Protein AF-A0A2N6AGY6-F1 (afdb_monomer_lite)

pLDDT: mean 74.32, std 18.76, range [30.61, 95.69]

Secondary structure (DSSP, 8-state):
-----HHHHHHHHHHHTTSHHHHHHHTTS-HHHHHHHHHHHHHHHHHHHHHHH-SSHHHHHHHHHHHHHHH-TTS--TT--HHHHHHHHHHGGGHHHHHHHHHHHHHHHHHHHTT--SS-PPP-HHHHHHHHHHHHHTTSSS---HHHHHHHHHHHHHHHHSPPPSS------PPPSTTSS-TT--HHHHHHHHHHHHHHHHHTTS-TTHHHHHHHHHHHHHHHHHHHHHTT-

Foldseek 3Di:
DPPCPPVNVVVLQVQLVVPVVQLVLLVLADPLSSLLLSLLSSVLSVLQCLQVPAPFQVRSLVVLVVVLLLLPPPRDCVPPDVSSVSNCVSCPVNSNVLSVLSNVLSVVLVVVSVVPHPGRDGRDQLSSQLNSQSSSVSVDPDDDDSVNSSVLSVLVCCLPVPDPDPDDDDPPDDDDPPCPPCNPDDSVNVSVVVSVVSVVVSVVVDDDVPPVVVVVVVVVVVVVVVVVVVVVD

Structure (mmCIF, N/CA/C/O backbone):
data_AF-A0A2N6AGY6-F1
#
_entry.id   AF-A0A2N6AGY6-F1
#
loop_
_atom_site.group_PDB
_atom_site.id
_atom_site.type_symbol
_atom_site.label_atom_id
_atom_site.label_alt_id
_atom_site.label_comp_id
_atom_site.label_asym_id
_atom_site.label_entity_id
_atom_site.label_seq_id
_atom_site.pdbx_PDB_ins_code
_atom_site.Cartn_x
_atom_site.Cartn_y
_atom_site.Cartn_z
_atom_site.occupancy
_atom_site.B_iso_or_equiv
_atom_site.auth_seq_id
_atom_site.auth_comp_id
_atom_site.auth_asym_id
_atom_site.auth_atom_id
_atom_site.pdbx_PDB_model_num
ATOM 1 N N . MET A 1 1 ? 1.636 21.869 17.340 1.00 30.61 1 MET A N 1
ATOM 2 C CA . MET A 1 1 ? 0.718 21.399 16.282 1.00 30.61 1 MET A CA 1
ATOM 3 C C . MET A 1 1 ? 0.906 22.279 15.060 1.00 30.61 1 MET A C 1
ATOM 5 O O . MET A 1 1 ? 0.561 23.451 15.120 1.00 30.61 1 MET A O 1
ATOM 9 N N . ALA A 1 2 ? 1.522 21.764 13.996 1.00 36.12 2 ALA A N 1
ATOM 10 C CA . ALA A 1 2 ? 1.595 22.497 12.737 1.00 36.12 2 ALA A CA 1
ATOM 11 C C . ALA A 1 2 ? 0.204 22.470 12.090 1.00 36.12 2 ALA A C 1
ATOM 13 O O . ALA A 1 2 ? -0.324 21.397 11.806 1.00 36.12 2 ALA A O 1
ATOM 14 N N . ILE A 1 3 ? -0.406 23.641 11.912 1.00 39.19 3 ILE A N 1
ATOM 15 C CA . ILE A 1 3 ? -1.674 23.790 11.196 1.00 39.19 3 ILE A CA 1
ATOM 16 C C . ILE A 1 3 ? -1.367 23.531 9.720 1.00 39.19 3 ILE A C 1
ATOM 18 O O . ILE A 1 3 ? -0.900 24.416 9.004 1.00 39.19 3 ILE A O 1
ATOM 22 N N . ILE A 1 4 ? -1.566 22.293 9.274 1.00 49.34 4 ILE A N 1
ATOM 23 C CA . ILE A 1 4 ? -1.574 21.971 7.850 1.00 49.34 4 ILE A CA 1
ATOM 24 C C . ILE A 1 4 ? -2.815 22.664 7.277 1.00 49.34 4 ILE A C 1
ATOM 26 O O . ILE A 1 4 ? -3.933 22.242 7.555 1.00 49.34 4 ILE A O 1
ATOM 30 N N . ARG A 1 5 ? -2.626 23.774 6.547 1.00 50.72 5 ARG A N 1
ATOM 31 C CA . ARG A 1 5 ? -3.713 24.488 5.851 1.00 50.72 5 ARG A CA 1
ATOM 32 C C . ARG A 1 5 ? -4.500 23.510 4.972 1.00 50.72 5 ARG A C 1
ATOM 34 O O . ARG A 1 5 ? -3.890 22.661 4.322 1.00 50.72 5 ARG A O 1
ATOM 41 N N . ASP A 1 6 ? -5.820 23.668 4.907 1.00 54.84 6 ASP A N 1
ATOM 42 C CA . ASP A 1 6 ? -6.710 22.791 4.131 1.00 54.84 6 ASP A CA 1
ATOM 43 C C . ASP A 1 6 ? -6.300 22.679 2.647 1.00 54.84 6 ASP A C 1
ATOM 45 O O . ASP A 1 6 ? -6.324 21.586 2.081 1.00 54.84 6 ASP A O 1
ATOM 49 N N . ASP A 1 7 ? -5.764 23.753 2.058 1.00 56.50 7 ASP A N 1
ATOM 50 C CA . ASP A 1 7 ? -5.215 23.758 0.690 1.00 56.50 7 ASP A CA 1
ATOM 51 C C . ASP A 1 7 ? -4.032 22.786 0.514 1.00 56.50 7 ASP A C 1
ATOM 53 O O . ASP A 1 7 ? -3.848 22.154 -0.529 1.00 56.50 7 ASP A O 1
ATOM 57 N N . PHE A 1 8 ? -3.210 22.634 1.555 1.00 59.16 8 PHE A N 1
ATOM 58 C CA . PHE A 1 8 ? -2.068 21.724 1.549 1.00 59.16 8 PHE A CA 1
ATOM 59 C C . PHE A 1 8 ? -2.511 20.268 1.701 1.00 59.16 8 PHE A C 1
ATOM 61 O O . PHE A 1 8 ? -1.929 19.364 1.098 1.00 59.16 8 PHE A O 1
ATOM 68 N N . ARG A 1 9 ? -3.583 20.039 2.464 1.00 63.31 9 ARG A N 1
ATOM 69 C CA . ARG A 1 9 ? -4.202 18.722 2.611 1.00 63.31 9 ARG A CA 1
ATOM 70 C C . ARG A 1 9 ? -4.739 18.219 1.273 1.00 63.31 9 ARG A C 1
ATOM 72 O O . ARG A 1 9 ? -4.497 17.068 0.924 1.00 63.31 9 ARG A O 1
ATOM 79 N N . GLU A 1 10 ? -5.402 19.064 0.487 1.00 68.38 10 GLU A N 1
ATOM 80 C CA . GLU A 1 10 ? -5.878 18.665 -0.844 1.00 68.38 10 GLU A CA 1
ATOM 81 C C . GLU A 1 10 ? -4.735 18.275 -1.792 1.00 68.38 10 GLU A C 1
ATOM 83 O O . GLU A 1 10 ? -4.834 17.270 -2.506 1.00 68.38 10 GLU A O 1
ATOM 88 N N . LEU A 1 11 ? -3.622 19.015 -1.755 1.00 65.50 11 LEU A N 1
ATOM 89 C CA . LEU A 1 11 ? -2.420 18.700 -2.533 1.00 65.50 11 LEU A CA 1
ATOM 90 C C . LEU A 1 11 ? -1.806 17.353 -2.128 1.00 65.50 11 LEU A C 1
ATOM 92 O O . LEU A 1 11 ? -1.439 16.564 -3.000 1.00 65.50 11 LEU A O 1
ATOM 96 N N . LEU A 1 12 ? -1.750 17.060 -0.827 1.00 64.75 12 LEU A N 1
ATOM 97 C CA . LEU A 1 12 ? -1.256 15.784 -0.303 1.00 64.75 12 LEU A CA 1
ATOM 98 C C . LEU A 1 12 ? -2.179 14.602 -0.628 1.00 64.75 12 LEU A C 1
ATOM 100 O O . LEU A 1 12 ? -1.700 13.477 -0.747 1.00 64.75 12 LEU A O 1
ATOM 104 N N . LEU A 1 13 ? -3.483 14.838 -0.793 1.00 72.31 13 LEU A N 1
ATOM 105 C CA . LEU A 1 13 ? -4.475 13.801 -1.096 1.00 72.31 13 LEU A CA 1
ATOM 106 C C . LEU A 1 13 ? -4.615 13.493 -2.587 1.00 72.31 13 LEU A C 1
ATOM 108 O O . LEU A 1 13 ? -5.120 12.428 -2.947 1.00 72.31 13 LEU A O 1
ATOM 112 N N . LYS A 1 14 ? -4.179 14.396 -3.470 1.00 77.94 14 LYS A N 1
ATOM 113 C CA . LYS A 1 14 ? -4.245 14.191 -4.923 1.00 77.94 14 LYS A CA 1
ATOM 114 C C . LYS A 1 14 ? -3.537 12.894 -5.370 1.00 77.94 14 LYS A C 1
ATOM 116 O O . LYS A 1 14 ? -4.156 12.152 -6.131 1.00 77.94 14 LYS A O 1
ATOM 121 N N . PRO A 1 15 ? -2.330 12.560 -4.872 1.00 75.75 15 PRO A N 1
ATOM 122 C CA . PRO A 1 15 ? -1.708 11.245 -5.053 1.00 75.75 15 PRO A CA 1
ATOM 123 C C . PRO A 1 15 ? -2.571 10.062 -4.593 1.00 75.75 15 PRO A C 1
ATOM 125 O O . PRO A 1 15 ? -2.746 9.105 -5.342 1.00 75.75 15 PRO A O 1
ATOM 128 N N . ALA A 1 16 ? -3.155 10.138 -3.391 1.00 73.94 16 ALA A N 1
ATOM 129 C CA . ALA A 1 16 ? -3.953 9.053 -2.818 1.00 73.94 16 ALA A CA 1
ATOM 130 C C . ALA A 1 16 ? -5.197 8.714 -3.659 1.00 73.94 16 ALA A C 1
ATOM 132 O O . ALA A 1 16 ? -5.619 7.561 -3.702 1.00 73.94 16 ALA A O 1
ATOM 133 N N . ARG A 1 17 ? -5.760 9.694 -4.381 1.00 76.88 17 ARG A N 1
ATOM 134 C CA . ARG A 1 17 ? -6.902 9.490 -5.294 1.00 76.88 17 ARG A CA 1
ATOM 135 C C . ARG A 1 17 ? -6.576 8.608 -6.507 1.00 76.88 17 ARG A C 1
ATOM 137 O O . ARG A 1 17 ? -7.507 8.187 -7.196 1.00 76.88 17 ARG A O 1
ATOM 144 N N . GLY A 1 18 ? -5.296 8.333 -6.778 1.00 75.31 18 GLY A N 1
ATOM 145 C CA . GLY A 1 18 ? -4.875 7.399 -7.826 1.00 75.31 18 GLY A CA 1
ATOM 146 C C . GLY A 1 18 ? -5.423 5.983 -7.608 1.00 75.31 18 GLY A C 1
ATOM 147 O O . GLY A 1 18 ? -5.866 5.347 -8.561 1.00 75.31 18 GLY A O 1
ATOM 148 N N . GLU A 1 19 ? -5.504 5.539 -6.351 1.00 80.88 19 GLU A N 1
ATOM 149 C CA . GLU A 1 19 ? -6.036 4.228 -5.956 1.00 80.88 19 GLU A CA 1
ATOM 150 C C . GLU A 1 19 ? -7.497 4.348 -5.495 1.00 80.88 19 GLU A C 1
ATOM 152 O O . GLU A 1 19 ? -7.810 4.318 -4.305 1.00 80.88 19 GLU A O 1
ATOM 157 N N . LYS A 1 20 ? -8.422 4.510 -6.451 1.00 78.88 20 LYS A N 1
ATOM 158 C CA . LYS A 1 20 ? -9.841 4.842 -6.187 1.00 78.88 20 LYS A CA 1
ATOM 159 C C . LYS A 1 20 ? -10.529 3.917 -5.176 1.00 78.88 20 LYS A C 1
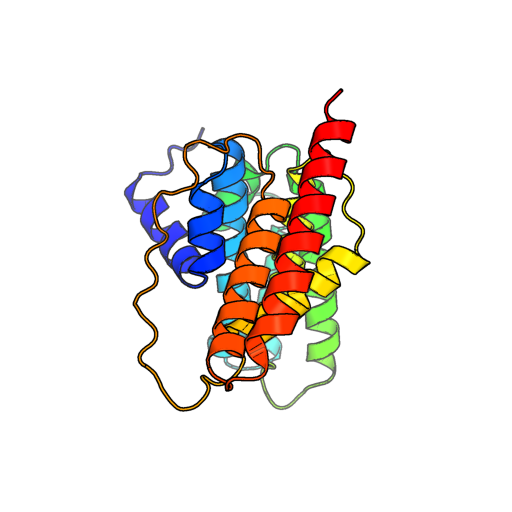ATOM 161 O O . LYS A 1 20 ? -11.304 4.402 -4.346 1.00 78.88 20 LYS A O 1
ATOM 166 N N . THR A 1 21 ? -10.270 2.609 -5.251 1.00 79.31 21 THR A N 1
ATOM 167 C CA . THR A 1 21 ? -10.883 1.608 -4.363 1.00 79.31 21 THR A CA 1
ATOM 168 C C . THR A 1 21 ? -10.438 1.819 -2.920 1.00 79.31 21 THR A C 1
ATOM 170 O O . THR A 1 21 ? -11.274 2.019 -2.038 1.00 79.31 21 THR A O 1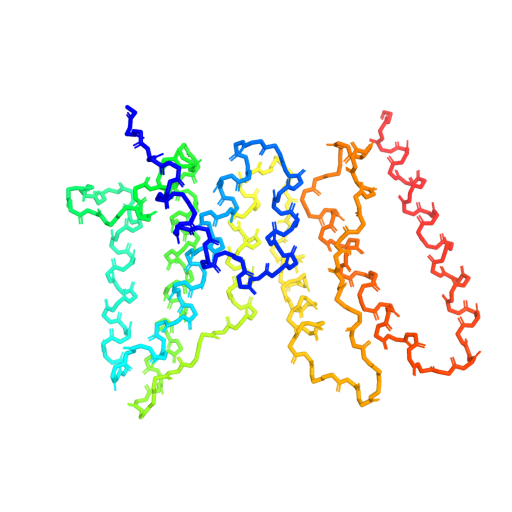
ATOM 173 N N . LEU A 1 22 ? -9.123 1.831 -2.687 1.00 83.19 22 LEU A N 1
ATOM 174 C CA . LEU A 1 22 ? -8.544 1.985 -1.354 1.00 83.19 22 LEU A CA 1
ATOM 175 C C . LEU A 1 22 ? -8.787 3.381 -0.784 1.00 83.19 22 LEU A C 1
ATOM 177 O O . LEU A 1 22 ? -9.062 3.506 0.405 1.00 83.19 22 LEU A O 1
ATOM 181 N N . PHE A 1 23 ? -8.765 4.418 -1.624 1.00 82.75 23 PHE A N 1
ATOM 182 C CA . PHE A 1 23 ? -9.108 5.780 -1.223 1.00 82.75 23 PHE A CA 1
ATOM 183 C C . PHE A 1 23 ? -10.539 5.856 -0.688 1.00 82.75 23 PHE A C 1
ATOM 185 O O . PHE A 1 23 ? -10.772 6.357 0.408 1.00 82.75 23 PHE A O 1
ATOM 192 N N . SER A 1 24 ? -11.503 5.306 -1.428 1.00 80.12 24 SER A N 1
ATOM 193 C CA . SER A 1 24 ? -12.905 5.323 -1.005 1.00 80.12 24 SER A CA 1
ATOM 194 C C . SER A 1 24 ? -13.127 4.487 0.253 1.00 80.12 24 SER A C 1
ATOM 196 O O . SER A 1 24 ? -13.868 4.907 1.136 1.00 80.12 24 SER A O 1
ATOM 198 N N . LEU A 1 25 ? -12.445 3.342 0.368 1.00 80.50 25 LEU A N 1
ATOM 199 C CA . LEU A 1 25 ? -12.467 2.520 1.574 1.00 80.50 25 LEU A CA 1
ATOM 200 C C . LEU A 1 25 ? -11.901 3.278 2.785 1.00 80.50 25 LEU A C 1
ATOM 202 O O . LEU A 1 25 ? -12.520 3.264 3.852 1.00 80.50 25 LEU A O 1
ATOM 206 N N . ALA A 1 26 ? -10.775 3.975 2.610 1.00 83.38 26 ALA A N 1
ATOM 207 C CA . ALA A 1 26 ? -10.133 4.775 3.648 1.00 83.38 26 ALA A CA 1
ATOM 208 C C . ALA A 1 26 ? -11.078 5.843 4.204 1.00 83.38 26 ALA A C 1
ATOM 210 O O . ALA A 1 26 ? -11.155 6.002 5.415 1.00 83.38 26 ALA A O 1
ATOM 211 N N . LEU A 1 27 ? -11.863 6.508 3.348 1.00 82.62 27 LEU A N 1
ATOM 212 C CA . LEU A 1 27 ? -12.845 7.516 3.769 1.00 82.62 27 LEU A CA 1
ATOM 213 C C . LEU A 1 27 ? -13.988 6.960 4.637 1.00 82.62 27 LEU A C 1
ATOM 215 O O . LEU A 1 27 ? -14.717 7.739 5.245 1.00 82.62 27 LEU A O 1
ATOM 219 N N . THR A 1 28 ? -14.156 5.637 4.712 1.00 77.56 28 THR A N 1
ATOM 220 C CA . THR A 1 28 ? -15.154 5.001 5.591 1.00 77.56 28 THR A CA 1
ATOM 221 C C . THR A 1 28 ? -14.633 4.698 6.998 1.00 77.56 28 THR A C 1
ATOM 223 O O . THR A 1 28 ? -15.373 4.134 7.807 1.00 77.56 28 THR A O 1
ATOM 226 N N . LEU A 1 29 ? -13.362 5.000 7.279 1.00 77.75 29 LEU A N 1
ATOM 227 C CA . LEU A 1 29 ? -12.725 4.728 8.564 1.00 77.75 29 LEU A CA 1
ATOM 228 C C . LEU A 1 29 ? -12.980 5.843 9.587 1.00 77.75 29 LEU A C 1
ATOM 230 O O . LEU A 1 29 ? -13.459 6.929 9.266 1.00 77.75 29 LEU A O 1
ATOM 234 N N . GLN A 1 30 ? -12.629 5.566 10.844 1.00 78.94 30 GLN A N 1
ATOM 235 C CA . GLN A 1 30 ? -12.566 6.586 11.890 1.00 78.94 30 GLN A CA 1
ATOM 236 C C . GLN A 1 30 ? -11.486 7.620 11.564 1.00 78.94 30 GLN A C 1
ATOM 238 O O . GLN A 1 30 ? -10.463 7.273 10.977 1.00 78.94 30 GLN A O 1
ATOM 243 N N . LYS A 1 31 ? -11.701 8.873 11.980 1.00 76.81 31 LYS A N 1
ATOM 244 C CA . LYS A 1 31 ? -10.874 10.036 11.614 1.00 76.81 31 LYS A CA 1
ATOM 245 C C . LYS A 1 31 ? -9.365 9.777 11.732 1.00 76.81 31 LYS A C 1
ATOM 247 O O . LYS A 1 31 ? -8.639 10.056 10.784 1.00 76.81 31 LYS A O 1
ATOM 252 N N . ASP A 1 32 ? -8.926 9.175 12.832 1.00 78.31 32 ASP A N 1
ATOM 253 C CA . ASP A 1 32 ? -7.502 8.931 13.092 1.00 78.31 32 ASP A CA 1
ATOM 254 C C . ASP A 1 32 ? -6.920 7.868 12.143 1.00 78.31 32 ASP A C 1
ATOM 256 O O . ASP A 1 32 ? -5.812 8.005 11.635 1.00 78.31 32 ASP A O 1
ATOM 260 N N . HIS A 1 33 ? -7.698 6.837 11.804 1.00 87.12 33 HIS A N 1
ATOM 261 C CA . HIS A 1 33 ? -7.281 5.806 10.849 1.00 87.12 33 HIS A CA 1
ATOM 262 C C . HIS A 1 33 ? -7.350 6.292 9.398 1.00 87.12 33 HIS A C 1
ATOM 264 O O . HIS A 1 33 ? -6.534 5.873 8.580 1.00 87.12 33 HIS A O 1
ATOM 270 N N . VAL A 1 34 ? -8.292 7.184 9.069 1.00 86.44 34 VAL A N 1
ATOM 271 C CA . VAL A 1 34 ? -8.395 7.793 7.733 1.00 86.44 34 VAL A CA 1
ATOM 272 C C . VAL A 1 34 ? -7.075 8.472 7.374 1.00 86.44 34 VAL A C 1
ATOM 274 O O . VAL A 1 34 ? -6.544 8.232 6.293 1.00 86.44 34 VAL A O 1
ATOM 277 N N . GLU A 1 35 ? -6.512 9.290 8.267 1.00 88.44 35 GLU A N 1
ATOM 278 C CA . GLU A 1 35 ? -5.269 10.017 7.975 1.00 88.44 35 GLU A CA 1
ATOM 279 C C . GLU A 1 35 ? -4.059 9.086 7.830 1.00 88.44 35 GLU A C 1
ATOM 281 O O . GLU A 1 35 ? -3.253 9.267 6.910 1.00 88.44 35 GLU A O 1
ATOM 286 N N . CYS A 1 36 ? -3.972 8.031 8.646 1.00 91.62 36 CYS A N 1
ATOM 287 C CA . CYS A 1 36 ? -2.948 6.997 8.492 1.00 91.62 36 CYS A CA 1
ATOM 288 C C . CYS A 1 36 ? -3.013 6.327 7.115 1.00 91.62 36 CYS A C 1
ATOM 290 O O . CYS A 1 36 ? -2.000 6.225 6.422 1.00 91.62 36 CYS A O 1
ATOM 292 N N . VAL A 1 37 ? -4.205 5.903 6.682 1.00 91.00 37 VAL A N 1
ATOM 293 C CA . VAL A 1 37 ? -4.364 5.213 5.395 1.00 91.00 37 VAL A CA 1
ATOM 294 C C . VAL A 1 37 ? -4.144 6.168 4.222 1.00 91.00 37 VAL A C 1
ATOM 296 O O . VAL A 1 37 ? -3.471 5.809 3.260 1.00 91.00 37 VAL A O 1
ATOM 299 N N . LEU A 1 38 ? -4.652 7.400 4.285 1.00 90.69 38 LEU A N 1
ATOM 300 C CA . LEU A 1 38 ? -4.474 8.372 3.202 1.00 90.69 38 LEU A CA 1
ATOM 301 C C . LEU A 1 38 ? -3.007 8.788 3.028 1.00 90.69 38 LEU A C 1
ATOM 303 O O . LEU A 1 38 ? -2.534 8.867 1.896 1.00 90.69 38 LEU A O 1
ATOM 307 N N . SER A 1 39 ? -2.273 8.999 4.124 1.00 91.94 39 SER A N 1
ATOM 308 C CA . SER A 1 39 ? -0.839 9.315 4.061 1.00 91.94 39 SER A CA 1
ATOM 309 C C . SER A 1 39 ? -0.019 8.169 3.452 1.00 91.94 39 SER A C 1
ATOM 311 O O . SER A 1 39 ? 0.881 8.404 2.642 1.00 91.94 39 SER A O 1
ATOM 313 N N . LEU A 1 40 ? -0.395 6.924 3.752 1.00 92.94 40 LEU A N 1
ATOM 314 C CA . LEU A 1 40 ? 0.189 5.713 3.180 1.00 92.94 40 LEU A CA 1
ATOM 315 C C . LEU A 1 40 ? -0.114 5.552 1.682 1.00 92.94 40 LEU A C 1
ATOM 317 O O . LEU A 1 40 ? 0.787 5.219 0.915 1.00 92.94 40 LEU A O 1
ATOM 321 N N . LEU A 1 41 ? -1.345 5.830 1.240 1.00 91.62 41 LEU A N 1
ATOM 322 C CA . LEU A 1 41 ? -1.692 5.819 -0.188 1.00 91.62 41 LEU A CA 1
ATOM 323 C C . LEU A 1 41 ? -0.896 6.873 -0.969 1.00 91.62 41 LEU A C 1
ATOM 325 O O . LEU A 1 41 ? -0.418 6.603 -2.072 1.00 91.62 41 LEU A O 1
ATOM 329 N N . THR A 1 42 ? -0.696 8.055 -0.385 1.00 91.25 42 THR A N 1
ATOM 330 C CA . THR A 1 42 ? 0.157 9.093 -0.973 1.00 91.25 42 THR A CA 1
ATOM 331 C C . THR A 1 42 ? 1.612 8.638 -1.078 1.00 91.25 42 THR A C 1
ATOM 333 O O . THR A 1 42 ? 2.221 8.806 -2.136 1.00 91.25 42 THR A O 1
ATOM 336 N N . LEU A 1 43 ? 2.158 8.007 -0.032 1.00 92.50 43 LEU A N 1
ATOM 337 C CA . LEU A 1 43 ? 3.508 7.437 -0.053 1.00 92.50 43 LEU A CA 1
ATOM 338 C C . LEU A 1 43 ? 3.662 6.351 -1.128 1.00 92.50 43 LEU A C 1
ATOM 340 O O . LEU A 1 43 ? 4.624 6.371 -1.893 1.00 92.50 43 LEU A O 1
ATOM 344 N N . ALA A 1 44 ? 2.712 5.418 -1.209 1.00 91.94 44 ALA A N 1
ATOM 345 C CA . ALA A 1 44 ? 2.742 4.341 -2.194 1.00 91.94 44 ALA A CA 1
ATOM 346 C C . ALA A 1 44 ? 2.710 4.889 -3.629 1.00 91.94 44 ALA A C 1
ATOM 348 O O . ALA A 1 44 ? 3.445 4.409 -4.494 1.00 91.94 44 ALA A O 1
ATOM 349 N N . ASN A 1 45 ? 1.928 5.945 -3.879 1.00 90.38 45 ASN A N 1
ATOM 350 C CA . ASN A 1 45 ? 1.945 6.633 -5.165 1.00 90.38 45 ASN A CA 1
ATOM 351 C C . ASN A 1 45 ? 3.298 7.317 -5.444 1.00 90.38 45 ASN A C 1
ATOM 353 O O . ASN A 1 45 ? 3.789 7.245 -6.569 1.00 90.38 45 ASN A O 1
ATOM 357 N N . GLU A 1 46 ? 3.927 7.953 -4.451 1.00 90.38 46 GLU A N 1
ATOM 358 C CA . GLU A 1 46 ? 5.280 8.504 -4.618 1.00 90.38 46 GLU A CA 1
ATOM 359 C C . GLU A 1 46 ? 6.284 7.412 -5.007 1.00 90.38 46 GLU A C 1
ATOM 361 O O . GLU A 1 46 ? 7.043 7.599 -5.957 1.00 90.38 46 GLU A O 1
ATOM 366 N N . PHE A 1 47 ? 6.246 6.247 -4.349 1.00 92.00 47 PHE A N 1
ATOM 367 C CA . PHE A 1 47 ? 7.084 5.099 -4.707 1.00 92.00 47 PHE A CA 1
ATOM 368 C C . PHE A 1 47 ? 6.819 4.599 -6.125 1.00 92.00 47 PHE A C 1
ATOM 370 O O . PHE A 1 47 ? 7.770 4.423 -6.888 1.00 92.00 47 PHE A O 1
ATOM 377 N N . LYS A 1 48 ? 5.547 4.449 -6.511 1.00 90.88 48 LYS A N 1
ATOM 378 C CA . LYS A 1 48 ? 5.136 4.048 -7.867 1.00 90.88 48 LYS A CA 1
ATOM 379 C C . LYS A 1 48 ? 5.701 4.970 -8.950 1.00 90.88 48 LYS A C 1
ATOM 381 O O . LYS A 1 48 ? 6.003 4.512 -10.046 1.00 90.88 48 LYS A O 1
ATOM 386 N N . GLN A 1 49 ? 5.870 6.258 -8.653 1.00 90.12 49 GLN A N 1
ATOM 387 C CA . GLN A 1 49 ? 6.364 7.246 -9.614 1.00 90.12 49 GLN A CA 1
ATOM 388 C C . GLN A 1 49 ? 7.894 7.328 -9.699 1.00 90.12 49 GLN A C 1
ATOM 390 O O . GLN A 1 49 ? 8.397 7.903 -10.668 1.00 90.12 49 GLN A O 1
ATOM 395 N N . ILE A 1 50 ? 8.643 6.756 -8.743 1.00 90.88 50 ILE A N 1
ATOM 396 C CA . ILE A 1 50 ? 10.118 6.802 -8.744 1.00 90.88 50 ILE A CA 1
ATOM 397 C C . ILE A 1 50 ? 10.699 6.311 -10.078 1.00 90.88 50 ILE A C 1
ATOM 399 O O . ILE A 1 50 ? 11.502 7.054 -10.645 1.00 90.88 50 ILE A O 1
ATOM 403 N N . PRO A 1 51 ? 10.288 5.149 -10.630 1.00 87.06 51 PRO A N 1
ATOM 404 C CA . PRO A 1 51 ? 10.850 4.661 -11.883 1.00 87.06 51 PRO A CA 1
ATOM 405 C C . PRO A 1 51 ? 10.659 5.630 -13.051 1.00 87.06 51 PRO A C 1
ATOM 407 O O . PRO A 1 51 ? 11.603 5.921 -13.776 1.00 87.06 51 PRO A O 1
ATOM 410 N N . SER A 1 52 ? 9.452 6.191 -13.175 1.00 85.50 52 SER A N 1
ATOM 411 C CA . SER A 1 52 ? 9.082 7.106 -14.264 1.00 85.50 52 SER A CA 1
ATOM 412 C C . SER A 1 52 ? 9.735 8.489 -14.179 1.00 85.50 52 SER A C 1
ATOM 414 O O . SER A 1 52 ? 9.845 9.181 -15.186 1.00 85.50 52 SER A O 1
ATOM 416 N N . LYS A 1 53 ? 10.150 8.914 -12.978 1.00 87.56 53 LYS A N 1
ATOM 417 C CA . LYS A 1 53 ? 10.754 10.234 -12.737 1.00 87.56 53 LYS A CA 1
ATOM 418 C C . LYS A 1 53 ? 12.280 10.193 -12.670 1.00 87.56 53 LYS A C 1
ATOM 420 O O . LYS A 1 53 ? 12.910 11.249 -12.657 1.00 87.56 53 LYS A O 1
ATOM 425 N N . ALA A 1 54 ? 12.877 9.007 -12.571 1.00 86.56 54 ALA A N 1
ATOM 426 C CA . ALA A 1 54 ? 14.316 8.846 -12.455 1.00 86.56 54 ALA A CA 1
ATOM 427 C C . ALA A 1 54 ? 14.965 8.688 -13.843 1.00 86.56 54 ALA A C 1
ATOM 429 O O . ALA A 1 54 ? 14.597 7.772 -14.577 1.00 86.56 54 ALA A O 1
ATOM 430 N N . PRO A 1 55 ? 15.978 9.506 -14.187 1.00 84.50 55 PRO A N 1
ATOM 431 C CA . PRO A 1 55 ? 16.696 9.386 -15.459 1.00 84.50 55 PRO A CA 1
ATOM 432 C C . PRO A 1 55 ? 17.418 8.047 -15.653 1.00 84.50 55 PRO A C 1
ATOM 434 O O . PRO A 1 55 ? 17.659 7.634 -16.782 1.00 84.50 55 PRO A O 1
ATOM 437 N N . ASN A 1 56 ? 17.815 7.392 -14.560 1.00 86.75 56 ASN A N 1
ATOM 438 C CA . ASN A 1 56 ? 18.530 6.120 -14.578 1.00 86.75 56 ASN A CA 1
ATOM 439 C C . ASN A 1 56 ? 18.319 5.333 -13.261 1.00 86.75 56 ASN A C 1
ATOM 441 O O . ASN A 1 56 ? 17.863 5.911 -12.261 1.00 86.75 56 ASN A O 1
ATOM 445 N N . PRO A 1 57 ? 18.697 4.038 -13.217 1.00 84.81 57 PRO A N 1
ATOM 446 C CA . PRO A 1 57 ? 18.529 3.189 -12.032 1.00 84.81 57 PRO A CA 1
ATOM 447 C C . PRO A 1 57 ? 19.270 3.681 -10.781 1.00 84.81 57 PRO A C 1
ATOM 449 O O . PRO A 1 57 ? 18.786 3.505 -9.658 1.00 84.81 57 PRO A O 1
ATOM 452 N N . LEU A 1 58 ? 20.426 4.335 -10.948 1.00 86.50 58 LEU A N 1
ATOM 453 C CA . LEU A 1 58 ? 21.211 4.871 -9.832 1.00 86.50 58 LEU A CA 1
ATOM 454 C C . LEU A 1 58 ? 20.462 6.007 -9.122 1.00 86.50 58 LEU A C 1
ATOM 456 O O . LEU A 1 58 ? 20.403 6.038 -7.891 1.00 86.50 58 LEU A O 1
ATOM 460 N N . MET A 1 59 ? 19.843 6.916 -9.879 1.00 89.56 59 MET A N 1
ATOM 461 C CA . MET A 1 59 ? 19.036 8.006 -9.325 1.00 89.56 59 MET A CA 1
ATOM 462 C C . MET A 1 59 ? 17.768 7.482 -8.647 1.00 89.56 59 MET A C 1
ATOM 464 O O . MET A 1 59 ? 17.422 7.949 -7.560 1.00 89.56 59 MET A O 1
ATOM 468 N N . ALA A 1 60 ? 17.119 6.468 -9.227 1.00 88.50 60 ALA A N 1
ATOM 469 C CA . ALA A 1 60 ? 15.969 5.798 -8.620 1.00 88.50 60 ALA A CA 1
ATOM 470 C C . ALA A 1 60 ? 16.343 5.160 -7.267 1.00 88.50 60 ALA A C 1
ATOM 472 O O . ALA A 1 60 ? 15.682 5.384 -6.250 1.00 88.50 60 ALA A O 1
ATOM 473 N N . SER A 1 61 ? 17.467 4.441 -7.231 1.00 89.25 61 SER A N 1
ATOM 474 C CA . SER A 1 61 ? 18.002 3.812 -6.017 1.00 89.25 61 SER A CA 1
ATOM 475 C C . SER A 1 61 ? 18.409 4.842 -4.962 1.00 89.25 61 SER A C 1
ATOM 477 O O . SER A 1 61 ? 18.134 4.668 -3.776 1.00 89.25 61 SER A O 1
ATOM 479 N N . THR A 1 62 ? 19.015 5.955 -5.384 1.00 90.75 62 THR A N 1
ATOM 480 C CA . THR A 1 62 ? 19.363 7.077 -4.498 1.00 90.75 62 THR A CA 1
ATOM 481 C C . THR A 1 62 ? 18.111 7.685 -3.870 1.00 90.75 62 THR A C 1
ATOM 483 O O . THR A 1 62 ? 18.089 7.944 -2.667 1.00 90.75 62 THR A O 1
ATOM 486 N N . ARG A 1 63 ? 17.032 7.847 -4.647 1.00 91.44 63 ARG A N 1
ATOM 487 C CA . ARG A 1 63 ? 15.748 8.346 -4.140 1.00 91.44 63 ARG A CA 1
ATOM 488 C C . ARG A 1 63 ? 15.126 7.398 -3.112 1.00 91.44 63 ARG A C 1
ATOM 490 O O . ARG A 1 63 ? 14.611 7.872 -2.103 1.00 91.44 63 ARG A O 1
ATOM 497 N N . LEU A 1 64 ? 15.204 6.084 -3.328 1.00 91.56 64 LEU A N 1
ATOM 498 C CA . LEU A 1 64 ? 14.741 5.084 -2.360 1.00 91.56 64 LEU A CA 1
ATOM 499 C C . LEU A 1 64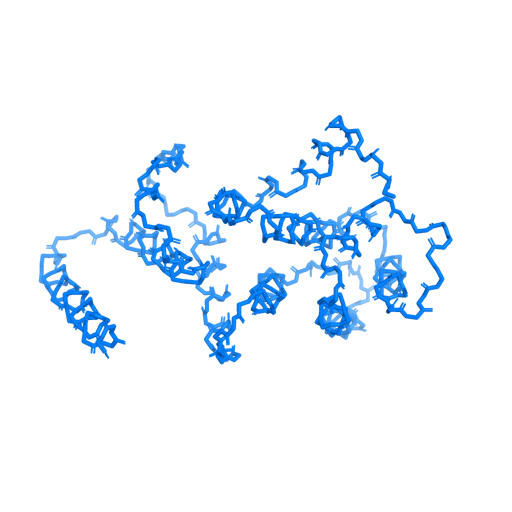 ? 15.565 5.086 -1.068 1.00 91.56 64 LEU A C 1
ATOM 501 O O . LEU A 1 64 ? 14.994 5.073 0.020 1.00 91.56 64 LEU A O 1
ATOM 505 N N . ARG A 1 65 ? 16.896 5.171 -1.164 1.00 91.62 65 ARG A N 1
ATOM 506 C CA . ARG A 1 65 ? 17.771 5.287 0.016 1.00 91.62 65 ARG A CA 1
ATOM 507 C C . ARG A 1 65 ? 17.516 6.577 0.792 1.00 91.62 65 ARG A C 1
ATOM 509 O O . ARG A 1 65 ? 17.519 6.560 2.018 1.00 91.62 65 ARG A O 1
ATOM 516 N N . TRP A 1 66 ? 17.238 7.681 0.095 1.00 91.94 66 TRP A N 1
ATOM 517 C CA . TRP A 1 66 ? 16.803 8.915 0.744 1.00 91.94 66 TRP A CA 1
ATOM 518 C C . TRP A 1 66 ? 15.517 8.690 1.547 1.00 91.94 66 TRP A C 1
ATOM 520 O O . TRP A 1 66 ? 15.483 9.029 2.725 1.00 91.94 66 TRP A O 1
ATOM 530 N N . TRP A 1 67 ? 14.497 8.053 0.962 1.00 91.94 67 TRP A N 1
ATOM 531 C CA . TRP A 1 67 ? 13.260 7.715 1.678 1.00 91.94 67 TRP A CA 1
ATOM 532 C C . TRP A 1 67 ? 13.500 6.815 2.889 1.00 91.94 67 TRP A C 1
ATOM 534 O O . TRP A 1 67 ? 12.941 7.072 3.949 1.00 91.94 67 TRP A O 1
ATOM 544 N N . MET A 1 68 ? 14.361 5.807 2.757 1.00 92.56 68 MET A N 1
ATOM 545 C CA . MET A 1 68 ? 14.743 4.920 3.856 1.00 92.56 68 MET A CA 1
ATOM 546 C C . MET A 1 68 ? 15.313 5.706 5.044 1.00 92.56 68 MET A C 1
ATOM 548 O O . MET A 1 68 ? 14.880 5.514 6.176 1.00 92.56 68 MET A O 1
ATOM 552 N N . ASN A 1 69 ? 16.210 6.660 4.777 1.00 91.69 69 ASN A N 1
ATOM 553 C CA . ASN A 1 69 ? 16.766 7.528 5.814 1.00 91.69 69 ASN A CA 1
ATOM 554 C C . ASN A 1 69 ? 15.697 8.423 6.450 1.00 91.69 69 ASN A C 1
ATOM 556 O O . ASN A 1 69 ? 15.710 8.611 7.658 1.00 91.69 69 ASN A O 1
ATOM 560 N N . GLN A 1 70 ? 14.766 8.961 5.659 1.00 90.69 70 GLN A N 1
ATOM 561 C CA . GLN A 1 70 ? 13.690 9.820 6.167 1.00 90.69 70 GLN A CA 1
ATOM 562 C C . GLN A 1 70 ? 12.652 9.065 7.010 1.00 90.69 70 GLN A C 1
ATOM 564 O O . GLN A 1 70 ? 12.013 9.656 7.885 1.00 90.69 70 GLN A O 1
ATOM 569 N N . MET A 1 71 ? 12.466 7.775 6.727 1.00 91.06 71 MET A N 1
ATOM 570 C CA . MET A 1 71 ? 11.549 6.907 7.461 1.00 91.06 71 MET A CA 1
ATOM 571 C C . MET A 1 71 ? 12.155 6.369 8.749 1.00 91.06 71 MET A C 1
ATOM 573 O O . MET A 1 71 ? 11.400 5.953 9.619 1.00 91.06 71 MET A O 1
ATOM 577 N N . ASN A 1 72 ? 13.478 6.404 8.910 1.00 88.81 72 ASN A N 1
ATOM 578 C CA . ASN A 1 72 ? 14.120 5.990 10.151 1.00 88.81 72 ASN A CA 1
ATOM 579 C C . ASN A 1 72 ? 13.584 6.835 11.336 1.00 88.81 72 ASN A C 1
ATOM 581 O O . ASN A 1 72 ? 13.621 8.071 11.237 1.00 88.81 72 ASN A O 1
ATOM 585 N N . PRO A 1 73 ? 13.084 6.219 12.428 1.00 85.12 73 PRO A N 1
ATOM 586 C CA . PRO A 1 73 ? 12.597 6.942 13.605 1.00 85.12 73 PRO A CA 1
ATOM 587 C C . PRO A 1 73 ? 13.643 7.881 14.208 1.00 85.12 73 PRO A C 1
ATOM 589 O O . PRO A 1 73 ? 13.313 9.007 14.574 1.00 85.12 73 PRO A O 1
ATOM 592 N N . ASP A 1 74 ? 14.913 7.471 14.173 1.00 82.62 74 ASP A N 1
ATOM 593 C CA . ASP A 1 74 ? 16.045 8.212 14.739 1.00 82.62 74 ASP A CA 1
ATOM 594 C C . ASP A 1 74 ? 16.541 9.349 13.828 1.00 82.62 74 ASP A C 1
ATOM 596 O O . ASP A 1 74 ? 17.457 10.098 14.175 1.00 82.62 74 ASP A O 1
ATOM 600 N N . SER A 1 75 ? 15.972 9.490 12.625 1.00 77.75 75 SER A N 1
ATOM 601 C CA . SER A 1 75 ? 16.377 10.549 11.703 1.00 77.75 75 SER A CA 1
ATOM 602 C C . SER A 1 75 ? 15.940 11.925 12.204 1.00 77.75 75 SER A C 1
ATOM 604 O O . SER A 1 75 ? 14.755 12.178 12.453 1.00 77.75 75 SER A O 1
ATOM 606 N N . ASN A 1 76 ? 16.902 12.850 12.281 1.00 65.50 76 ASN A N 1
ATOM 607 C CA . ASN A 1 76 ? 16.623 14.249 12.583 1.00 65.50 76 ASN A CA 1
ATOM 608 C C . ASN A 1 76 ? 15.607 14.800 11.571 1.00 65.50 76 ASN A C 1
ATOM 610 O O . ASN A 1 76 ? 15.821 14.778 10.360 1.00 65.50 76 ASN A O 1
ATOM 614 N N . SER A 1 77 ? 14.480 15.291 12.082 1.00 58.84 77 SER A N 1
ATOM 615 C CA . SER A 1 77 ? 13.343 15.770 11.290 1.00 58.84 77 SER A CA 1
ATOM 616 C C . SER A 1 77 ? 13.578 17.140 10.641 1.00 58.84 77 SER A C 1
ATOM 618 O O . SER A 1 77 ? 12.735 17.593 9.855 1.00 58.84 77 SER A O 1
ATOM 620 N N . SER A 1 78 ? 14.712 17.793 10.926 1.00 57.78 78 SER A N 1
ATOM 621 C CA . SER A 1 78 ? 15.079 19.084 10.349 1.00 57.78 78 SER A CA 1
ATOM 622 C C . SER A 1 78 ? 15.282 18.958 8.833 1.00 57.78 78 SER A C 1
ATOM 624 O O . SER A 1 78 ? 16.136 18.227 8.344 1.00 57.78 78 SER A O 1
ATOM 626 N N . GLY A 1 79 ? 14.438 19.653 8.065 1.00 66.50 79 GLY A N 1
ATOM 627 C CA . GLY A 1 79 ? 14.467 19.617 6.597 1.00 66.50 79 GLY A CA 1
ATOM 628 C C . GLY A 1 79 ? 13.715 18.446 5.950 1.00 66.50 79 GLY A C 1
ATOM 629 O O . GLY A 1 79 ? 13.802 18.268 4.735 1.00 66.50 79 GLY A O 1
ATOM 630 N N . SER A 1 80 ? 12.954 17.661 6.722 1.00 77.19 80 SER A N 1
ATOM 631 C CA . SER A 1 80 ? 12.067 16.632 6.163 1.00 77.19 80 SER A CA 1
ATOM 632 C C . SER A 1 80 ? 10.947 17.253 5.320 1.00 77.19 80 SER A C 1
ATOM 634 O O . SER A 1 80 ? 10.425 18.326 5.633 1.00 77.19 80 SER A O 1
ATOM 636 N N . SER A 1 81 ? 10.563 16.578 4.231 1.00 82.25 81 SER A N 1
ATOM 637 C CA . SER A 1 81 ? 9.462 17.060 3.389 1.00 82.25 81 SER A CA 1
ATOM 638 C C . SER A 1 81 ? 8.139 17.090 4.173 1.00 82.25 81 SER A C 1
ATOM 640 O O . SER A 1 81 ? 7.938 16.243 5.050 1.00 82.25 81 SER A O 1
ATOM 642 N N . PRO A 1 82 ? 7.189 17.977 3.829 1.00 83.94 82 PRO A N 1
ATOM 643 C CA . PRO A 1 82 ? 5.896 18.035 4.511 1.00 83.94 82 PRO A CA 1
ATOM 644 C C . PRO A 1 82 ? 5.116 16.711 4.509 1.00 83.94 82 PRO A C 1
ATOM 646 O O . PRO A 1 82 ? 4.398 16.421 5.460 1.00 83.94 82 PRO A O 1
ATOM 649 N N . LEU A 1 83 ? 5.284 15.874 3.477 1.00 86.00 83 LEU A N 1
ATOM 650 C CA . LEU A 1 83 ? 4.684 14.537 3.426 1.00 86.00 83 LEU A CA 1
ATOM 651 C C . LEU A 1 83 ? 5.235 13.626 4.532 1.00 86.00 83 LEU A C 1
ATOM 653 O O . LEU A 1 83 ? 4.475 12.915 5.178 1.00 86.00 83 LEU A O 1
ATOM 657 N N . ILE A 1 84 ? 6.543 13.673 4.791 1.00 88.31 84 ILE A N 1
ATOM 658 C CA . ILE A 1 84 ? 7.171 12.882 5.860 1.00 88.31 84 ILE A CA 1
ATOM 659 C C . ILE A 1 84 ? 6.673 13.352 7.223 1.00 88.31 84 ILE A C 1
ATOM 661 O O . ILE A 1 84 ? 6.336 12.529 8.069 1.00 88.31 84 ILE A O 1
ATOM 665 N N . GLN A 1 85 ? 6.585 14.667 7.423 1.00 87.81 85 GLN A N 1
ATOM 666 C CA . GLN A 1 85 ? 6.050 15.237 8.659 1.00 87.81 85 GLN A CA 1
ATOM 667 C C . GLN A 1 85 ? 4.594 14.824 8.879 1.00 87.81 85 GLN A C 1
ATOM 669 O O . GLN A 1 85 ? 4.227 14.456 9.992 1.00 87.81 85 GLN A O 1
ATOM 674 N N . TRP A 1 86 ? 3.783 14.820 7.818 1.00 88.00 86 TRP A N 1
ATOM 675 C CA . TRP A 1 86 ? 2.402 14.355 7.888 1.00 88.00 86 TRP A CA 1
ATOM 676 C C . TRP A 1 86 ? 2.310 12.863 8.217 1.00 88.00 86 TRP A C 1
ATOM 678 O O . TRP A 1 86 ? 1.554 12.505 9.112 1.00 88.00 86 TRP A O 1
ATOM 688 N N . ILE A 1 87 ? 3.111 12.003 7.577 1.00 90.94 87 ILE A N 1
ATOM 689 C CA . ILE A 1 87 ? 3.150 10.564 7.889 1.00 90.94 87 ILE A CA 1
ATOM 690 C C . ILE A 1 87 ? 3.554 10.347 9.355 1.00 90.94 87 ILE A C 1
ATOM 692 O O . ILE A 1 87 ? 2.848 9.651 10.079 1.00 90.94 87 ILE A O 1
ATOM 696 N N . LYS A 1 88 ? 4.635 10.984 9.827 1.00 91.06 88 LYS A N 1
ATOM 697 C CA . LYS A 1 88 ? 5.067 10.898 11.235 1.00 91.06 88 LYS A CA 1
ATOM 698 C C . LYS A 1 88 ? 3.954 11.347 12.188 1.00 91.06 88 LYS A C 1
ATOM 700 O O . LYS A 1 88 ? 3.653 10.658 13.155 1.00 91.06 88 LYS A O 1
ATOM 705 N N . SER A 1 89 ? 3.299 12.468 11.881 1.00 89.25 89 SER A N 1
ATOM 706 C CA . SER A 1 89 ? 2.214 13.011 12.702 1.00 89.25 89 SER A CA 1
ATOM 707 C C . SER A 1 89 ? 0.952 12.149 12.697 1.00 89.25 89 SER A C 1
ATOM 709 O O . SER A 1 89 ? 0.297 12.065 13.728 1.00 89.25 89 SER A O 1
ATOM 711 N N . ALA A 1 90 ? 0.578 11.559 11.559 1.00 90.62 90 ALA A N 1
ATOM 712 C CA . ALA A 1 90 ? -0.628 10.743 11.445 1.00 90.62 90 ALA A CA 1
ATOM 713 C C . ALA A 1 90 ? -0.466 9.416 12.195 1.00 90.62 90 ALA A C 1
ATOM 715 O O . ALA A 1 90 ? -1.390 8.964 12.863 1.00 90.62 90 ALA A O 1
ATOM 716 N N . TRP A 1 91 ? 0.719 8.810 12.112 1.00 92.94 91 TRP A N 1
ATOM 717 C CA . TRP A 1 91 ? 0.970 7.496 12.694 1.00 92.94 91 TRP A CA 1
ATOM 718 C C . TRP A 1 91 ? 1.363 7.542 14.172 1.00 92.94 91 TRP A C 1
ATOM 720 O O . TRP A 1 91 ? 1.108 6.562 14.873 1.00 92.94 91 TRP A O 1
ATOM 730 N N . GLY A 1 92 ? 1.919 8.659 14.658 1.00 92.19 92 GLY A N 1
ATOM 731 C CA . GLY A 1 92 ? 2.240 8.859 16.074 1.00 92.19 92 GLY A CA 1
ATOM 732 C C . GLY A 1 92 ? 3.040 7.687 16.644 1.00 92.19 92 GLY A C 1
ATOM 733 O O . GLY A 1 92 ? 4.043 7.278 16.062 1.00 92.19 92 GLY A O 1
ATOM 734 N N . ASP A 1 93 ? 2.541 7.088 17.722 1.00 91.25 93 ASP A N 1
ATOM 735 C CA . ASP A 1 93 ? 3.182 5.959 18.414 1.00 91.25 93 ASP A CA 1
ATOM 736 C C . ASP A 1 93 ? 3.331 4.695 17.544 1.00 91.25 93 ASP A C 1
ATOM 738 O O . ASP A 1 93 ? 4.125 3.813 17.853 1.00 91.25 93 ASP A O 1
ATOM 742 N N . LYS A 1 94 ? 2.587 4.595 16.434 1.00 92.56 94 LYS A N 1
ATOM 743 C CA . LYS A 1 94 ? 2.669 3.476 15.480 1.00 92.56 94 LYS A CA 1
ATOM 744 C C . LYS A 1 94 ? 3.705 3.706 14.376 1.00 92.56 94 LYS A C 1
ATOM 746 O O . LYS A 1 94 ? 3.856 2.862 13.489 1.00 92.56 94 LYS A O 1
ATOM 751 N N . PHE A 1 95 ? 4.385 4.855 14.371 1.00 93.94 95 PHE A N 1
ATOM 752 C CA . PHE A 1 95 ? 5.326 5.211 13.311 1.00 93.94 95 PHE A CA 1
ATOM 753 C C . PHE A 1 95 ? 6.528 4.260 13.247 1.00 93.94 95 PHE A C 1
ATOM 755 O O . PHE A 1 95 ? 6.992 3.954 12.151 1.00 93.94 95 PHE A O 1
ATOM 762 N N . ASP A 1 96 ? 6.994 3.730 14.376 1.00 94.50 96 ASP A N 1
ATOM 763 C CA . ASP A 1 96 ? 8.137 2.810 14.400 1.00 94.50 96 ASP A CA 1
ATOM 764 C C . ASP A 1 96 ? 7.835 1.497 13.669 1.00 94.50 96 ASP A C 1
ATOM 766 O O . ASP A 1 96 ? 8.657 0.995 12.898 1.00 94.50 96 ASP A O 1
ATOM 770 N N . ASP A 1 97 ? 6.631 0.954 13.847 1.00 93.50 97 ASP A N 1
ATOM 771 C CA . ASP A 1 97 ? 6.209 -0.274 13.170 1.00 93.50 97 ASP A CA 1
ATOM 772 C C . ASP A 1 97 ? 5.909 -0.037 11.685 1.00 93.50 97 ASP A C 1
ATOM 774 O O . ASP A 1 97 ? 6.278 -0.852 10.826 1.00 93.50 97 ASP A O 1
ATOM 778 N N . LEU A 1 98 ? 5.336 1.126 11.352 1.00 95.44 98 LEU A N 1
ATOM 779 C CA . LEU A 1 98 ? 5.237 1.581 9.967 1.00 95.44 98 LEU A CA 1
ATOM 780 C C . LEU A 1 98 ? 6.627 1.667 9.321 1.00 95.44 98 LEU A C 1
ATOM 782 O O . LEU A 1 98 ? 6.833 1.156 8.220 1.00 95.44 98 LEU A O 1
ATOM 786 N N . SER A 1 99 ? 7.582 2.300 10.001 1.00 95.38 99 SER A N 1
ATOM 787 C CA . SER A 1 99 ? 8.935 2.529 9.501 1.00 95.38 99 SER A CA 1
ATOM 788 C C . SER A 1 99 ? 9.633 1.218 9.155 1.00 95.38 99 SER A C 1
ATOM 790 O O . SER A 1 99 ? 10.116 1.058 8.031 1.00 95.38 99 SER A O 1
ATOM 792 N N . LYS A 1 100 ? 9.593 0.229 10.059 1.00 95.50 100 LYS A N 1
ATOM 793 C CA . LYS A 1 100 ? 10.126 -1.122 9.804 1.00 95.50 100 LYS A CA 1
ATOM 794 C C . LYS A 1 100 ? 9.514 -1.741 8.546 1.00 95.50 100 LYS A C 1
ATOM 796 O O . LYS A 1 100 ? 10.233 -2.321 7.729 1.00 95.50 100 LYS A O 1
ATOM 801 N N . THR A 1 101 ? 8.202 -1.583 8.366 1.00 95.56 101 THR A N 1
ATOM 802 C CA . THR A 1 101 ? 7.469 -2.108 7.203 1.00 95.56 101 THR A CA 1
ATOM 803 C C . THR A 1 101 ? 7.934 -1.431 5.905 1.00 95.56 101 THR A C 1
ATOM 805 O O . THR A 1 101 ? 8.265 -2.112 4.932 1.00 95.56 101 THR A O 1
ATOM 808 N N . ILE A 1 102 ? 8.049 -0.098 5.897 1.00 95.62 102 ILE A N 1
ATOM 809 C CA . ILE A 1 102 ? 8.509 0.673 4.731 1.00 95.62 102 ILE A CA 1
ATOM 810 C C . ILE A 1 102 ? 9.969 0.355 4.390 1.00 95.62 102 ILE A C 1
ATOM 812 O O . ILE A 1 102 ? 10.289 0.132 3.224 1.00 95.62 102 ILE A O 1
ATOM 816 N N . ILE A 1 103 ? 10.860 0.311 5.382 1.00 95.50 103 ILE A N 1
ATOM 817 C CA . ILE A 1 103 ? 12.285 0.016 5.173 1.00 95.50 103 ILE A CA 1
ATOM 818 C C . ILE A 1 103 ? 12.459 -1.395 4.598 1.00 95.50 103 ILE A C 1
ATOM 820 O O . ILE A 1 103 ? 13.218 -1.584 3.647 1.00 95.50 103 ILE A O 1
ATOM 824 N N . THR A 1 104 ? 11.703 -2.373 5.106 1.00 95.25 104 THR A N 1
ATOM 825 C CA . THR A 1 104 ? 11.705 -3.747 4.580 1.00 95.25 104 THR A CA 1
ATOM 826 C C . THR A 1 104 ? 11.266 -3.788 3.116 1.00 95.25 104 THR A C 1
ATOM 828 O O . THR A 1 104 ? 11.919 -4.429 2.288 1.00 95.25 104 THR A O 1
ATOM 831 N N . PHE A 1 105 ? 10.208 -3.051 2.764 1.00 95.00 105 PHE A N 1
ATOM 832 C CA . PHE A 1 105 ? 9.784 -2.899 1.373 1.00 95.00 105 PHE A CA 1
ATOM 833 C C . PHE A 1 105 ? 10.875 -2.253 0.504 1.00 95.00 105 PHE A C 1
ATOM 835 O O . PHE A 1 105 ? 11.185 -2.760 -0.571 1.00 95.00 105 PHE A O 1
ATOM 842 N N . ILE A 1 106 ? 11.509 -1.171 0.963 1.00 94.56 106 ILE A N 1
ATOM 843 C CA . ILE A 1 106 ? 12.568 -0.497 0.199 1.00 94.56 106 ILE A CA 1
ATOM 844 C C . ILE A 1 106 ? 13.752 -1.441 -0.051 1.00 94.56 106 ILE A C 1
ATOM 846 O O . ILE A 1 106 ? 14.258 -1.502 -1.172 1.00 94.56 106 ILE A O 1
ATOM 850 N N . HIS A 1 107 ? 14.175 -2.210 0.955 1.00 94.19 107 HIS A N 1
ATOM 851 C CA . HIS A 1 107 ? 15.229 -3.210 0.787 1.00 94.19 107 HIS A CA 1
ATOM 852 C C . HIS A 1 107 ? 14.866 -4.275 -0.253 1.00 94.19 107 HIS A C 1
ATOM 854 O O . HIS A 1 107 ? 15.718 -4.634 -1.071 1.00 94.19 107 HIS A O 1
ATOM 860 N N . SER A 1 108 ? 13.618 -4.757 -0.262 1.00 91.94 108 SER A N 1
ATOM 861 C CA . SER A 1 108 ? 13.184 -5.746 -1.254 1.00 91.94 108 SER A CA 1
ATOM 862 C C . SER A 1 108 ? 13.230 -5.176 -2.675 1.00 91.94 108 SER A C 1
ATOM 864 O O . SER A 1 108 ? 13.760 -5.835 -3.570 1.00 91.94 108 SER A O 1
ATOM 866 N N . GLN A 1 109 ? 12.793 -3.926 -2.874 1.00 89.75 109 GLN A N 1
ATOM 867 C CA . GLN A 1 109 ? 12.867 -3.259 -4.179 1.00 89.75 109 GLN A CA 1
ATOM 868 C C . GLN A 1 109 ? 14.315 -3.030 -4.623 1.00 89.75 109 GLN A C 1
ATOM 870 O O . GLN A 1 109 ? 14.674 -3.376 -5.744 1.00 89.75 109 GLN A O 1
ATOM 875 N N . LEU A 1 110 ? 15.183 -2.527 -3.739 1.00 90.19 110 LEU A N 1
ATOM 876 C CA . LEU A 1 110 ? 16.598 -2.312 -4.060 1.00 90.19 110 LEU A CA 1
ATOM 877 C C . LEU A 1 110 ? 17.310 -3.611 -4.462 1.00 90.19 110 LEU A C 1
ATOM 879 O O . LEU A 1 110 ? 18.137 -3.594 -5.373 1.00 90.19 110 LEU A O 1
ATOM 883 N N . LYS A 1 111 ? 16.977 -4.739 -3.821 1.00 89.38 111 LYS A N 1
ATOM 884 C CA . LYS A 1 111 ? 17.526 -6.053 -4.177 1.00 89.38 111 LYS A CA 1
ATOM 885 C C . LYS A 1 111 ? 17.129 -6.459 -5.596 1.00 89.38 111 LYS A C 1
ATOM 887 O O . LYS A 1 111 ? 17.998 -6.862 -6.363 1.00 89.38 111 LYS A O 1
ATOM 892 N N . VAL A 1 112 ? 15.857 -6.303 -5.964 1.00 83.94 112 VAL A N 1
ATOM 893 C CA . VAL A 1 112 ? 15.384 -6.566 -7.336 1.00 83.94 112 VAL A CA 1
ATOM 894 C C . VAL A 1 112 ? 16.096 -5.645 -8.327 1.00 83.94 112 VAL A C 1
ATOM 896 O O . VAL A 1 112 ? 16.576 -6.086 -9.365 1.00 83.94 112 VAL A O 1
ATOM 899 N N . TRP A 1 113 ? 16.225 -4.366 -7.987 1.00 84.62 113 TRP A N 1
ATOM 900 C CA . TRP A 1 113 ? 16.779 -3.365 -8.892 1.00 84.62 113 TRP A CA 1
ATOM 901 C C . TRP A 1 113 ? 18.288 -3.503 -9.090 1.00 84.62 113 TRP A C 1
ATOM 903 O O . TRP A 1 113 ? 18.778 -3.230 -10.177 1.00 84.62 113 TRP A O 1
ATOM 913 N N . SER A 1 114 ? 19.028 -3.996 -8.092 1.00 80.06 114 SER A N 1
ATOM 914 C CA . SER A 1 114 ? 20.465 -4.275 -8.239 1.00 80.06 114 SER A CA 1
ATOM 915 C C . SER A 1 114 ? 20.793 -5.348 -9.282 1.00 80.06 114 SER A C 1
ATOM 917 O O . SER A 1 114 ? 21.937 -5.441 -9.714 1.00 80.06 114 SER A O 1
ATOM 919 N N . GLN A 1 115 ? 19.805 -6.144 -9.695 1.00 80.75 115 GLN A N 1
ATOM 920 C CA . GLN A 1 115 ? 19.971 -7.182 -10.711 1.00 80.75 115 GLN A CA 1
ATOM 921 C C . GLN A 1 115 ? 19.750 -6.651 -12.137 1.00 80.75 115 GLN A C 1
ATOM 923 O O . GLN A 1 115 ? 20.018 -7.368 -13.096 1.00 80.75 115 GLN A O 1
ATOM 928 N N . ILE A 1 116 ? 19.265 -5.411 -12.290 1.00 74.19 116 ILE A N 1
ATOM 929 C CA . ILE A 1 116 ? 18.868 -4.816 -13.571 1.00 74.19 116 ILE A CA 1
ATOM 930 C C . ILE A 1 116 ? 19.715 -3.561 -13.813 1.00 74.19 116 ILE A C 1
ATOM 932 O O . ILE A 1 116 ? 19.604 -2.578 -13.084 1.00 74.19 116 ILE A O 1
ATOM 936 N N . THR A 1 117 ? 20.561 -3.575 -14.845 1.00 69.56 117 THR A N 1
ATOM 937 C CA . THR A 1 117 ? 21.519 -2.485 -15.119 1.00 69.56 117 THR A CA 1
ATOM 938 C C . THR A 1 117 ? 21.032 -1.471 -16.149 1.00 69.56 117 THR A C 1
ATOM 940 O O . THR A 1 117 ? 21.419 -0.305 -16.090 1.00 69.56 117 THR A O 1
ATOM 943 N N . ASP A 1 118 ? 20.156 -1.885 -17.066 1.00 74.56 118 ASP A N 1
ATOM 944 C CA . ASP A 1 118 ? 19.966 -1.144 -18.321 1.00 74.56 118 ASP A CA 1
ATOM 945 C C . ASP A 1 118 ? 18.704 -0.276 -18.339 1.00 74.56 118 ASP A C 1
ATOM 947 O O . ASP A 1 118 ? 18.554 0.605 -19.186 1.00 74.56 118 ASP A O 1
ATOM 951 N N . LYS A 1 119 ? 17.765 -0.521 -17.420 1.00 79.69 119 LYS A N 1
ATOM 952 C CA . LYS A 1 119 ? 16.479 0.182 -17.345 1.00 79.69 119 LYS A CA 1
ATOM 953 C C . LYS A 1 119 ? 16.077 0.384 -15.903 1.00 79.69 119 LYS A C 1
ATOM 955 O O . LYS A 1 119 ? 16.390 -0.455 -15.068 1.00 79.69 119 LYS A O 1
ATOM 960 N N . THR A 1 120 ? 15.357 1.467 -15.624 1.00 79.38 120 THR A N 1
ATOM 961 C CA . THR A 1 120 ? 14.753 1.670 -14.309 1.00 79.38 120 THR A CA 1
ATOM 962 C C . THR A 1 120 ? 13.578 0.699 -14.162 1.00 79.38 120 THR A C 1
ATOM 964 O O . THR A 1 120 ? 12.580 0.866 -14.863 1.00 79.38 120 THR A O 1
ATOM 967 N N . PRO A 1 121 ? 13.686 -0.336 -13.317 1.00 81.44 121 PRO A N 1
ATOM 968 C CA . PRO A 1 121 ? 12.610 -1.305 -13.138 1.00 81.44 121 PRO A CA 1
ATOM 969 C C . PRO A 1 121 ? 11.359 -0.662 -12.542 1.00 81.44 121 PRO A C 1
ATOM 971 O O . PRO A 1 121 ? 11.433 0.220 -11.683 1.00 81.44 121 PRO A O 1
ATOM 974 N N . GLU A 1 122 ? 10.201 -1.130 -12.996 1.00 85.88 122 GLU A N 1
ATOM 975 C CA . GLU A 1 122 ? 8.917 -0.738 -12.427 1.00 85.88 122 GLU A CA 1
ATOM 976 C C . GLU A 1 122 ? 8.787 -1.227 -10.979 1.00 85.88 122 GLU A C 1
ATOM 978 O O . GLU A 1 122 ? 9.419 -2.199 -10.554 1.00 85.88 122 GLU A O 1
ATOM 983 N N . MET A 1 123 ? 7.952 -0.536 -10.204 1.00 88.25 123 MET A N 1
ATOM 984 C CA . MET A 1 123 ? 7.598 -1.007 -8.870 1.00 88.25 123 MET A CA 1
ATOM 985 C C . MET A 1 123 ? 6.701 -2.236 -8.974 1.00 88.25 123 MET A C 1
ATOM 987 O O . MET A 1 123 ? 5.724 -2.231 -9.718 1.00 88.25 123 MET A O 1
ATOM 991 N N . ASN A 1 124 ? 6.975 -3.259 -8.165 1.00 87.19 124 ASN A N 1
ATOM 992 C CA . ASN A 1 124 ? 6.084 -4.410 -8.057 1.00 87.19 124 ASN A CA 1
ATOM 993 C C . ASN A 1 124 ? 4.734 -3.965 -7.460 1.00 87.19 124 ASN A C 1
ATOM 995 O O . ASN A 1 124 ? 4.665 -3.610 -6.281 1.00 87.19 124 ASN A O 1
ATOM 999 N N . HIS A 1 125 ? 3.669 -3.990 -8.266 1.00 88.88 125 HIS A N 1
ATOM 1000 C CA . HIS A 1 125 ? 2.329 -3.578 -7.841 1.00 88.88 125 HIS A CA 1
ATOM 1001 C C . HIS A 1 125 ? 1.806 -4.419 -6.670 1.00 88.88 125 HIS A C 1
ATOM 1003 O O . HIS A 1 125 ? 1.341 -3.851 -5.684 1.00 88.88 125 HIS A O 1
ATOM 1009 N N . THR A 1 126 ? 1.960 -5.746 -6.709 1.00 91.25 126 THR A N 1
ATOM 1010 C CA . THR A 1 126 ? 1.591 -6.628 -5.587 1.00 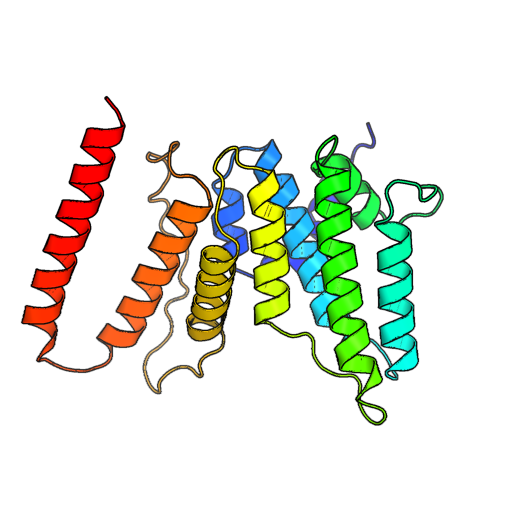91.25 126 THR A CA 1
ATOM 1011 C C . THR A 1 126 ? 2.366 -6.259 -4.327 1.00 91.25 126 THR A C 1
ATOM 1013 O O . THR A 1 126 ? 1.783 -6.169 -3.252 1.00 91.25 126 THR A O 1
ATOM 1016 N N . GLY A 1 127 ? 3.659 -5.952 -4.460 1.00 91.25 127 GLY A N 1
ATOM 1017 C CA . GLY A 1 127 ? 4.500 -5.476 -3.363 1.00 91.25 127 GLY A CA 1
ATOM 1018 C C . GLY A 1 127 ? 4.044 -4.132 -2.785 1.00 91.25 127 GLY A C 1
ATOM 1019 O O . GLY A 1 127 ? 4.067 -3.958 -1.570 1.00 91.25 127 GLY A O 1
ATOM 1020 N N . LEU A 1 128 ? 3.590 -3.196 -3.624 1.00 92.62 128 LEU A N 1
ATOM 1021 C CA . LEU A 1 128 ? 3.027 -1.915 -3.177 1.00 92.62 128 LEU A CA 1
ATOM 1022 C C . LEU A 1 128 ? 1.702 -2.103 -2.430 1.00 92.62 128 LEU A C 1
ATOM 1024 O O . LEU A 1 128 ? 1.499 -1.489 -1.383 1.00 92.62 128 LEU A O 1
ATOM 1028 N N . ILE A 1 129 ? 0.812 -2.964 -2.931 1.00 93.94 129 ILE A N 1
ATOM 1029 C CA . ILE A 1 129 ? -0.439 -3.280 -2.232 1.00 93.94 129 ILE A CA 1
ATOM 1030 C C . ILE A 1 129 ? -0.141 -3.992 -0.913 1.00 93.94 129 ILE A C 1
ATOM 1032 O O . ILE A 1 129 ? -0.701 -3.624 0.117 1.00 93.94 129 ILE A O 1
ATOM 1036 N N . LEU A 1 130 ? 0.794 -4.942 -0.901 1.00 94.25 130 LEU A N 1
ATOM 1037 C CA . LEU A 1 130 ? 1.209 -5.628 0.317 1.00 94.25 130 LEU A CA 1
ATOM 1038 C C . LEU A 1 130 ? 1.814 -4.667 1.347 1.00 94.25 130 LEU A C 1
ATOM 1040 O O . LEU A 1 130 ? 1.496 -4.782 2.530 1.00 94.25 130 LEU A O 1
ATOM 1044 N N . LEU A 1 131 ? 2.628 -3.694 0.918 1.00 95.69 131 LEU A N 1
ATOM 1045 C CA . LEU A 1 131 ? 3.114 -2.615 1.782 1.00 95.69 131 LEU A CA 1
ATOM 1046 C C . LEU A 1 131 ? 1.940 -1.872 2.427 1.00 95.69 131 LEU A C 1
ATOM 1048 O O . LEU A 1 131 ? 1.958 -1.636 3.637 1.00 95.69 131 LEU A O 1
ATOM 1052 N N . ILE A 1 132 ? 0.917 -1.528 1.636 1.00 94.00 132 ILE A N 1
ATOM 1053 C CA . ILE A 1 132 ? -0.267 -0.840 2.149 1.00 94.00 132 ILE A CA 1
ATOM 1054 C C . ILE A 1 132 ? -0.963 -1.717 3.197 1.00 94.00 132 ILE A C 1
ATOM 1056 O O . ILE A 1 132 ? -1.115 -1.301 4.342 1.00 94.00 132 ILE A O 1
ATOM 1060 N N . LEU A 1 133 ? -1.338 -2.947 2.845 1.00 93.06 133 LEU A N 1
ATOM 1061 C CA . LEU A 1 133 ? -2.094 -3.833 3.736 1.00 93.06 133 LEU A CA 1
ATOM 1062 C C . LEU A 1 133 ? -1.322 -4.176 5.020 1.00 93.06 133 LEU A C 1
ATOM 1064 O O . LEU A 1 133 ? -1.894 -4.134 6.110 1.00 93.06 133 LEU A O 1
ATOM 1068 N N . SER A 1 134 ? -0.019 -4.437 4.910 1.00 93.19 134 SER A N 1
ATOM 1069 C CA . SER A 1 134 ? 0.852 -4.721 6.058 1.00 93.19 134 SER A CA 1
ATOM 1070 C C . SER A 1 134 ? 0.975 -3.525 6.993 1.00 93.19 134 SER A C 1
ATOM 1072 O O . SER A 1 134 ? 0.974 -3.695 8.207 1.00 93.19 134 SER A O 1
ATOM 1074 N N . SER A 1 135 ? 1.018 -2.310 6.445 1.00 94.25 135 SER A N 1
ATOM 1075 C CA . SER A 1 135 ? 1.043 -1.093 7.255 1.00 94.25 135 SER A CA 1
ATOM 1076 C C . SER A 1 135 ? -0.306 -0.865 7.940 1.00 94.25 135 SER A C 1
ATOM 1078 O O . SER A 1 135 ? -0.358 -0.593 9.136 1.00 94.25 135 SER A O 1
ATOM 1080 N N . VAL A 1 136 ? -1.417 -1.022 7.209 1.00 91.12 136 VAL A N 1
ATOM 1081 C CA . VAL A 1 136 ? -2.773 -0.845 7.754 1.00 91.12 136 VAL A CA 1
ATOM 1082 C C . VAL A 1 136 ? -3.066 -1.827 8.888 1.00 91.12 136 VAL A C 1
ATOM 1084 O O . VAL A 1 136 ? -3.778 -1.465 9.822 1.00 91.12 136 VAL A O 1
ATOM 1087 N N . LYS A 1 137 ? -2.483 -3.033 8.864 1.00 89.94 137 LYS A N 1
ATOM 1088 C CA . LYS A 1 137 ? -2.611 -4.024 9.944 1.00 89.94 137 LYS A CA 1
ATOM 1089 C C . LYS A 1 137 ? -2.237 -3.447 11.314 1.00 89.94 137 LYS A C 1
ATOM 1091 O O . LYS A 1 137 ? -2.921 -3.757 12.281 1.00 89.94 137 LYS A O 1
ATOM 1096 N N . HIS A 1 138 ? -1.245 -2.556 11.398 1.00 90.69 138 HIS A N 1
ATOM 1097 C CA . HIS A 1 138 ? -0.822 -1.928 12.662 1.00 90.69 138 HIS A CA 1
ATOM 1098 C C . HIS A 1 138 ? -1.891 -1.019 13.289 1.00 90.69 138 HIS A C 1
ATOM 1100 O O . HIS A 1 138 ? -1.801 -0.660 14.461 1.00 90.69 138 HIS A O 1
ATOM 1106 N N . LEU A 1 139 ? -2.920 -0.634 12.529 1.00 87.94 139 LEU A N 1
ATOM 1107 C CA . LEU A 1 139 ? -4.041 0.166 13.028 1.00 87.94 139 LEU A CA 1
ATOM 1108 C C . LEU A 1 139 ? -5.120 -0.684 13.716 1.00 87.94 139 LEU A C 1
ATOM 1110 O O . LEU A 1 139 ? -6.002 -0.122 14.363 1.00 87.94 139 LEU A O 1
ATOM 1114 N N . TYR A 1 140 ? -5.077 -2.013 13.579 1.00 82.94 140 TYR A N 1
ATOM 1115 C CA . TYR A 1 140 ? -6.114 -2.911 14.082 1.00 82.94 140 TYR A CA 1
ATOM 1116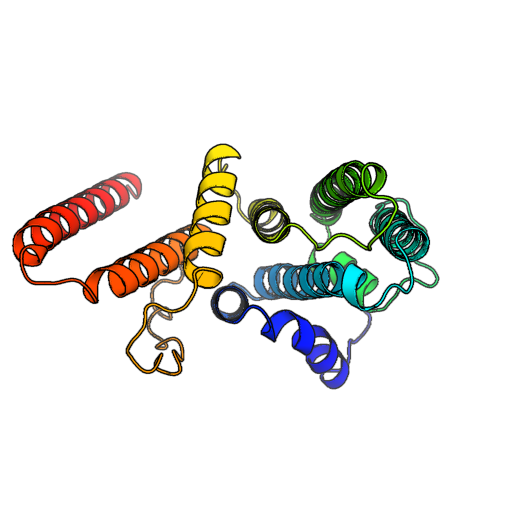 C C . TYR A 1 140 ? -5.552 -3.888 15.122 1.00 82.94 140 TYR A C 1
ATOM 1118 O O . TYR A 1 140 ? -4.465 -4.427 14.940 1.00 82.94 140 TYR A O 1
ATOM 1126 N N . PRO A 1 141 ? -6.310 -4.184 16.192 1.00 68.75 141 PRO A N 1
ATOM 1127 C CA . PRO A 1 141 ? -5.878 -5.124 17.229 1.00 68.75 141 PRO A CA 1
ATOM 1128 C C . PRO A 1 141 ? -5.885 -6.589 16.763 1.00 68.75 141 PRO A C 1
ATOM 1130 O O . PRO A 1 141 ? -5.312 -7.454 17.420 1.00 68.75 141 PRO A O 1
ATOM 1133 N N . GLN A 1 142 ? -6.553 -6.895 15.648 1.00 70.88 142 GLN A N 1
ATOM 1134 C CA . GLN A 1 142 ? -6.668 -8.257 15.136 1.00 70.88 142 GLN A CA 1
ATOM 1135 C C . GLN A 1 142 ? -5.369 -8.706 14.465 1.00 70.88 142 GLN A C 1
ATOM 1137 O O . GLN A 1 142 ? -4.831 -8.035 13.582 1.00 70.88 142 GLN A O 1
ATOM 1142 N N . HIS A 1 143 ? -4.894 -9.894 14.836 1.00 75.12 143 HIS A N 1
ATOM 1143 C CA . HIS A 1 143 ? -3.750 -10.494 14.169 1.00 75.12 143 HIS A CA 1
ATOM 1144 C C . HIS A 1 143 ? -4.167 -11.093 12.822 1.00 75.12 143 HIS A C 1
ATOM 1146 O O . HIS A 1 143 ? -4.832 -12.124 12.767 1.00 75.12 143 HIS A O 1
ATOM 1152 N N . ILE A 1 144 ? -3.741 -10.459 11.732 1.00 79.69 144 ILE A N 1
ATOM 1153 C CA . ILE A 1 144 ? -3.945 -10.964 10.369 1.00 79.69 144 ILE A CA 1
ATOM 1154 C C . ILE A 1 144 ? -2.659 -11.657 9.900 1.00 79.69 144 ILE A C 1
ATOM 1156 O O . ILE A 1 144 ? -1.618 -10.992 9.843 1.00 79.69 144 ILE A O 1
ATOM 1160 N N . PRO A 1 145 ? -2.681 -12.961 9.572 1.00 82.69 145 PRO A N 1
ATOM 1161 C CA . PRO A 1 145 ? -1.497 -13.669 9.091 1.00 82.69 145 PRO A CA 1
ATOM 1162 C C . PRO A 1 145 ? -0.946 -13.070 7.792 1.00 82.69 145 PRO A C 1
ATOM 1164 O O . PRO A 1 145 ? -1.706 -12.644 6.923 1.00 82.69 145 PRO A O 1
ATOM 1167 N N . GLU A 1 146 ? 0.376 -13.095 7.624 1.00 83.44 146 GLU A N 1
ATOM 1168 C CA . GLU A 1 146 ? 1.042 -12.575 6.419 1.00 83.44 146 GLU A CA 1
ATOM 1169 C C . GLU A 1 146 ? 0.576 -13.291 5.142 1.00 83.44 146 GLU A C 1
ATOM 1171 O O . GLU A 1 146 ? 0.341 -12.648 4.124 1.00 83.44 146 GLU A O 1
ATOM 1176 N N . LEU A 1 147 ? 0.316 -14.602 5.225 1.00 83.69 147 LEU A N 1
ATOM 1177 C CA . LEU A 1 147 ? -0.257 -15.391 4.130 1.00 83.69 147 LEU A CA 1
ATOM 1178 C C . LEU A 1 147 ? -1.585 -14.801 3.615 1.00 83.69 147 LEU A C 1
ATOM 1180 O O . LEU A 1 147 ? -1.817 -14.764 2.410 1.00 83.69 147 LEU A O 1
ATOM 1184 N N . VAL A 1 148 ? -2.442 -14.318 4.521 1.00 83.81 148 VAL A N 1
ATOM 1185 C CA . VAL A 1 148 ? -3.743 -13.727 4.169 1.00 83.81 148 VAL A CA 1
ATOM 1186 C C . VAL A 1 148 ? -3.550 -12.361 3.510 1.00 83.81 148 VAL A C 1
ATOM 1188 O O . VAL A 1 148 ? -4.198 -12.067 2.509 1.00 83.81 148 VAL A O 1
ATOM 1191 N N . LEU A 1 149 ? -2.619 -11.546 4.018 1.00 85.88 149 LEU A N 1
ATOM 1192 C CA . LEU A 1 149 ? -2.278 -10.258 3.403 1.00 85.88 149 LEU A CA 1
ATOM 1193 C C . LEU A 1 149 ? -1.728 -10.436 1.983 1.00 85.88 149 LEU A C 1
ATOM 1195 O O . LEU A 1 149 ? -2.127 -9.698 1.084 1.00 85.88 149 LEU A O 1
ATOM 1199 N N . ASN A 1 150 ? -0.862 -11.432 1.778 1.00 87.75 150 ASN A N 1
ATOM 1200 C CA . ASN A 1 150 ? -0.324 -11.779 0.463 1.00 87.75 150 ASN A CA 1
ATOM 1201 C C . ASN A 1 150 ? -1.443 -12.195 -0.496 1.00 87.75 150 ASN A C 1
ATOM 1203 O O . ASN A 1 150 ? -1.544 -11.640 -1.589 1.00 87.75 150 ASN A O 1
ATOM 1207 N N . ALA A 1 151 ? -2.340 -13.084 -0.056 1.00 84.75 151 ALA A N 1
ATOM 1208 C CA . ALA A 1 151 ? -3.482 -13.516 -0.858 1.00 84.75 151 ALA A CA 1
ATOM 1209 C C . ALA A 1 151 ? -4.404 -12.343 -1.243 1.00 84.75 151 ALA A C 1
ATOM 1211 O O . ALA A 1 151 ? -4.839 -12.247 -2.392 1.00 84.75 151 ALA A O 1
ATOM 1212 N N . TRP A 1 152 ? -4.675 -11.410 -0.322 1.00 87.88 152 TRP A N 1
ATOM 1213 C CA . TRP A 1 152 ? -5.443 -10.202 -0.641 1.00 87.88 152 TRP A CA 1
ATOM 1214 C C . TRP A 1 152 ? -4.717 -9.270 -1.606 1.00 87.88 152 TRP A C 1
ATOM 1216 O O . TRP A 1 152 ? -5.360 -8.725 -2.503 1.00 87.88 152 TRP A O 1
ATOM 1226 N N . ALA A 1 153 ? -3.405 -9.085 -1.455 1.00 90.38 153 ALA A N 1
ATOM 1227 C CA . ALA A 1 153 ? -2.624 -8.249 -2.360 1.00 90.38 153 ALA A CA 1
ATOM 1228 C C . ALA A 1 153 ? -2.623 -8.817 -3.787 1.00 90.38 153 ALA A C 1
ATOM 1230 O O . ALA A 1 153 ? -2.881 -8.087 -4.744 1.00 90.38 153 ALA A O 1
ATOM 1231 N N . GLU A 1 154 ? -2.410 -10.126 -3.930 1.00 89.62 154 GLU A N 1
ATOM 1232 C CA . GLU A 1 154 ? -2.476 -10.824 -5.216 1.00 89.62 154 GLU A CA 1
ATOM 1233 C C . GLU A 1 154 ? -3.873 -10.736 -5.837 1.00 89.62 154 GLU A C 1
ATOM 1235 O O . GLU A 1 154 ? -4.008 -10.388 -7.012 1.00 89.62 154 GLU A O 1
ATOM 1240 N N . LYS A 1 155 ? -4.924 -10.981 -5.043 1.00 85.81 155 LYS A N 1
ATOM 1241 C CA . LYS A 1 155 ? -6.317 -10.860 -5.492 1.00 85.81 155 LYS A CA 1
ATOM 1242 C C . LYS A 1 155 ? -6.646 -9.438 -5.948 1.00 85.81 155 LYS A C 1
ATOM 1244 O O . LYS A 1 155 ? -7.275 -9.270 -6.992 1.00 85.81 155 LYS A O 1
ATOM 1249 N N . TYR A 1 156 ? -6.198 -8.422 -5.210 1.00 89.06 156 TYR A N 1
ATOM 1250 C CA . TYR A 1 156 ? -6.383 -7.016 -5.575 1.00 89.06 156 TYR A CA 1
ATOM 1251 C C . TYR A 1 156 ? -5.750 -6.714 -6.934 1.00 89.06 156 TYR A C 1
ATOM 1253 O O . TYR A 1 156 ? -6.430 -6.214 -7.830 1.00 89.06 156 TYR A O 1
ATOM 1261 N N . VAL A 1 157 ? -4.470 -7.055 -7.109 1.00 87.31 157 VAL A N 1
ATOM 1262 C CA . VAL A 1 157 ? -3.750 -6.814 -8.367 1.00 87.31 157 VAL A CA 1
ATOM 1263 C C . VAL A 1 157 ? -4.399 -7.576 -9.515 1.00 87.31 157 VAL A C 1
ATOM 1265 O O . VAL A 1 157 ? -4.666 -6.985 -10.555 1.00 87.31 157 VAL A O 1
ATOM 1268 N N . LYS A 1 158 ? -4.766 -8.847 -9.318 1.00 86.12 158 LYS A N 1
ATOM 1269 C CA . LYS A 1 158 ? -5.505 -9.628 -10.318 1.00 86.12 158 LYS A CA 1
ATOM 1270 C C . LYS A 1 158 ? -6.781 -8.908 -10.759 1.00 86.12 158 LYS A C 1
ATOM 1272 O O . LYS A 1 158 ? -7.022 -8.793 -11.953 1.00 86.12 158 LYS A O 1
ATOM 1277 N N . ILE A 1 159 ? -7.596 -8.400 -9.838 1.00 80.12 159 ILE A N 1
ATOM 1278 C CA . ILE A 1 159 ? -8.868 -7.742 -10.180 1.00 80.12 159 ILE A CA 1
ATOM 1279 C C . ILE A 1 159 ? -8.643 -6.402 -10.894 1.00 80.12 159 ILE A C 1
ATOM 1281 O O . ILE A 1 159 ? -9.373 -6.078 -11.836 1.00 80.12 159 ILE A O 1
ATOM 1285 N N . HIS A 1 160 ? -7.659 -5.619 -10.452 1.00 79.50 160 HIS A N 1
ATOM 1286 C CA . HIS A 1 160 ? -7.476 -4.236 -10.891 1.00 79.50 160 HIS A CA 1
ATOM 1287 C C . HIS A 1 160 ? -6.549 -4.068 -12.103 1.00 79.50 160 HIS A C 1
ATOM 1289 O O . HIS A 1 160 ? -6.818 -3.187 -12.926 1.00 79.50 160 HIS A O 1
ATOM 1295 N N . ASP A 1 161 ? -5.543 -4.933 -12.249 1.00 77.38 161 ASP A N 1
ATOM 1296 C CA . ASP A 1 161 ? -4.546 -4.882 -13.325 1.00 77.38 161 ASP A CA 1
ATOM 1297 C C . ASP A 1 161 ? -4.814 -5.899 -14.448 1.00 77.38 161 ASP A C 1
ATOM 1299 O O . ASP A 1 161 ? -4.161 -5.838 -15.492 1.00 77.38 161 ASP A O 1
ATOM 1303 N N . SER A 1 162 ? -5.796 -6.803 -14.300 1.00 63.19 162 SER A N 1
ATOM 1304 C CA . SER A 1 162 ? -6.232 -7.631 -15.433 1.00 63.19 162 SER A CA 1
ATOM 1305 C C . SER A 1 162 ? -6.732 -6.745 -16.582 1.00 63.19 162 SER A C 1
ATOM 1307 O O . SER A 1 162 ? -7.490 -5.791 -16.337 1.00 63.19 162 SER A O 1
ATOM 1309 N N . PRO A 1 163 ? -6.366 -7.056 -17.842 1.00 54.12 163 PRO A N 1
ATOM 1310 C CA . PRO A 1 163 ? -6.896 -6.341 -18.991 1.00 54.12 163 PRO A CA 1
ATOM 1311 C C . PRO A 1 163 ? -8.428 -6.404 -18.946 1.00 54.12 163 PRO A C 1
ATOM 1313 O O . PRO A 1 163 ? -8.986 -7.450 -18.601 1.00 54.12 163 PRO A O 1
ATOM 1316 N N . PRO A 1 164 ? -9.132 -5.295 -19.237 1.00 48.38 164 PRO A N 1
ATOM 1317 C CA . PRO A 1 164 ? -10.583 -5.320 -19.282 1.00 48.38 164 PRO A CA 1
ATOM 1318 C C . PRO A 1 164 ? -11.000 -6.392 -20.288 1.00 48.38 164 PRO A C 1
ATOM 1320 O O . PRO A 1 164 ? -10.606 -6.326 -21.452 1.00 48.38 164 PRO A O 1
ATOM 1323 N N . SER A 1 165 ? -11.763 -7.389 -19.832 1.00 45.72 165 SER A N 1
ATOM 1324 C CA . SER A 1 165 ? -12.435 -8.314 -20.736 1.00 45.72 165 SER A CA 1
ATOM 1325 C C . SER A 1 165 ? -13.201 -7.479 -21.756 1.00 45.72 165 SER A C 1
ATOM 1327 O O . SER A 1 165 ? -13.922 -6.548 -21.389 1.00 45.72 165 SER A O 1
ATOM 1329 N N . SER A 1 166 ? -12.965 -7.752 -23.034 1.00 42.38 166 SER A N 1
ATOM 1330 C CA . SER A 1 166 ? -13.637 -7.116 -24.159 1.00 42.38 166 SER A CA 1
ATOM 1331 C C . SER A 1 166 ? -15.147 -7.098 -23.902 1.00 42.38 166 SER A C 1
ATOM 1333 O O . SER A 1 166 ? -15.725 -8.166 -23.746 1.00 42.38 166 SER A O 1
ATOM 1335 N N . GLN A 1 167 ? -15.755 -5.902 -23.901 1.00 41.00 167 GLN A N 1
ATOM 1336 C CA . GLN A 1 167 ? -17.174 -5.626 -23.590 1.00 41.00 167 GLN A CA 1
ATOM 1337 C C . GLN A 1 167 ? -17.477 -5.752 -22.077 1.00 41.00 167 GLN A C 1
ATOM 1339 O O . GLN A 1 167 ? -17.186 -6.758 -21.455 1.00 41.00 167 GLN A O 1
ATOM 1344 N N . GLU A 1 168 ? -18.005 -4.778 -21.342 1.00 39.88 168 GLU A N 1
ATOM 1345 C CA . GLU A 1 168 ? -18.805 -3.591 -21.628 1.00 39.88 168 GLU A CA 1
ATOM 1346 C C . GLU A 1 168 ? -18.295 -2.407 -20.794 1.00 39.88 168 GLU A C 1
ATOM 1348 O O . GLU A 1 168 ? -17.498 -2.563 -19.866 1.00 39.88 168 GLU A O 1
ATOM 1353 N N . GLN A 1 169 ? -18.759 -1.208 -21.146 1.00 39.12 169 GLN A N 1
ATOM 1354 C CA . GLN A 1 169 ? -18.569 0.045 -20.418 1.00 39.12 169 GLN A CA 1
ATOM 1355 C C . GLN A 1 169 ? -18.485 -0.184 -18.901 1.00 39.12 169 GLN A C 1
ATOM 1357 O O . GLN A 1 169 ? -19.493 -0.470 -18.259 1.00 39.12 169 GLN A O 1
ATOM 1362 N N . ARG A 1 170 ? -17.287 -0.034 -18.311 1.00 39.94 170 ARG A N 1
ATOM 1363 C CA . ARG A 1 170 ? -17.145 0.038 -16.851 1.00 39.94 170 ARG A CA 1
ATOM 1364 C C . ARG A 1 170 ? -18.053 1.186 -16.399 1.00 39.94 170 ARG A C 1
ATOM 1366 O O . ARG A 1 170 ? -17.738 2.330 -16.740 1.00 39.94 170 ARG A O 1
ATOM 1373 N N . PRO A 1 171 ? -19.143 0.941 -15.646 1.00 37.06 171 PRO A N 1
ATOM 1374 C CA . PRO A 1 171 ? -19.862 2.040 -15.029 1.00 37.06 171 PRO A CA 1
ATOM 1375 C C . PRO A 1 171 ? -18.830 2.817 -14.215 1.00 37.06 171 PRO A C 1
ATOM 1377 O O . PRO A 1 171 ? -17.965 2.201 -13.579 1.00 37.06 171 PRO A O 1
ATOM 1380 N N . GLN A 1 172 ? -18.875 4.150 -14.237 1.00 39.59 172 GLN A N 1
ATOM 1381 C CA . GLN A 1 172 ? -18.183 4.924 -13.213 1.00 39.59 172 GLN A CA 1
ATOM 1382 C C . GLN A 1 172 ? -18.750 4.459 -11.869 1.00 39.59 172 GLN A C 1
ATOM 1384 O O . GLN A 1 172 ? -19.834 4.866 -11.469 1.00 39.59 172 GLN A O 1
ATOM 1389 N N . ARG A 1 173 ? -18.059 3.518 -11.215 1.00 45.31 173 ARG A N 1
ATOM 1390 C CA . ARG A 1 173 ? -18.461 2.952 -9.930 1.00 45.31 173 ARG A CA 1
ATOM 1391 C C . ARG A 1 173 ? -18.178 4.006 -8.869 1.00 45.31 173 ARG A C 1
ATOM 1393 O O . ARG A 1 173 ? -17.133 4.000 -8.227 1.00 45.31 173 ARG A O 1
ATOM 1400 N N . THR A 1 174 ? -19.093 4.952 -8.722 1.00 37.09 174 THR A N 1
ATOM 1401 C CA . THR A 1 174 ? -19.274 5.658 -7.461 1.00 37.09 174 THR A CA 1
ATOM 1402 C C . THR A 1 174 ? -19.758 4.630 -6.450 1.00 37.09 174 THR A C 1
ATOM 1404 O O . THR A 1 174 ? -20.726 3.907 -6.685 1.00 37.09 174 THR A O 1
ATOM 1407 N N . PHE A 1 175 ? -19.025 4.510 -5.345 1.00 41.34 175 PHE A N 1
ATOM 1408 C CA . PHE A 1 175 ? -19.433 3.678 -4.224 1.00 41.34 175 PHE A CA 1
ATOM 1409 C C . PHE A 1 175 ? -20.851 4.089 -3.819 1.00 41.34 175 PHE A C 1
ATOM 1411 O O . PHE A 1 175 ? -21.059 5.264 -3.495 1.00 41.34 175 PHE A O 1
ATOM 1418 N N . PRO A 1 176 ? -21.836 3.175 -3.822 1.00 35.31 176 PRO A N 1
ATOM 1419 C CA . PRO A 1 176 ? -23.077 3.482 -3.157 1.00 35.31 176 PRO A CA 1
ATOM 1420 C C . PRO A 1 176 ? -22.749 3.697 -1.680 1.00 35.31 176 PRO A C 1
ATOM 1422 O O . PRO A 1 176 ? -21.956 2.964 -1.088 1.00 35.31 176 PRO A O 1
ATOM 1425 N N . VAL A 1 177 ? -23.380 4.709 -1.092 1.00 41.75 177 VAL A N 1
ATOM 1426 C CA . VAL A 1 177 ? -23.284 5.175 0.305 1.00 41.75 177 VAL A CA 1
ATOM 1427 C C . VAL A 1 177 ? -23.768 4.106 1.323 1.00 41.75 177 VAL A C 1
ATOM 1429 O O . VAL A 1 177 ? -24.134 4.404 2.453 1.00 41.75 177 VAL A O 1
ATOM 1432 N N . LEU A 1 178 ? -23.749 2.823 0.953 1.00 37.53 178 LEU A N 1
ATOM 1433 C CA . LEU A 1 178 ? -24.393 1.690 1.621 1.00 37.53 178 LEU A CA 1
ATOM 1434 C C . LEU A 1 178 ? -23.625 1.101 2.820 1.00 37.53 178 LEU A C 1
ATOM 1436 O O . LEU A 1 178 ? -23.950 0.010 3.269 1.00 37.53 178 LEU A O 1
ATOM 1440 N N . LEU A 1 179 ? -22.640 1.804 3.385 1.00 44.28 179 LEU A N 1
ATOM 1441 C CA . LEU A 1 179 ? -21.909 1.337 4.577 1.00 44.28 179 LEU A CA 1
ATOM 1442 C C . LEU A 1 179 ? -21.951 2.332 5.746 1.00 44.28 179 LEU A C 1
ATOM 1444 O O . LEU A 1 179 ? -21.084 2.291 6.617 1.00 44.28 179 LEU A O 1
ATOM 1448 N N . LYS A 1 180 ? -22.947 3.228 5.799 1.00 40.78 180 LYS A N 1
ATOM 1449 C CA . LYS A 1 180 ? -23.139 4.098 6.976 1.00 40.78 180 LYS A CA 1
ATOM 1450 C C . LYS A 1 180 ? -23.601 3.333 8.225 1.00 40.78 180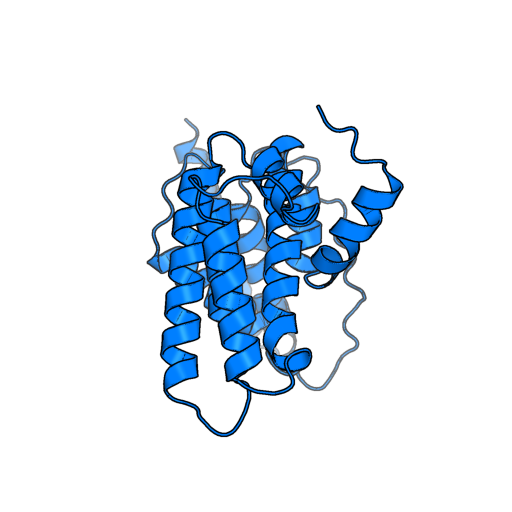 LYS A C 1
ATOM 1452 O O . LYS A 1 180 ? -23.267 3.757 9.329 1.00 40.78 180 LYS A O 1
ATOM 1457 N N . ASP A 1 181 ? -24.262 2.189 8.044 1.00 40.06 181 ASP A N 1
ATOM 1458 C CA . ASP A 1 181 ? -24.880 1.432 9.145 1.00 40.06 181 ASP A CA 1
ATOM 1459 C C . ASP A 1 181 ? -24.074 0.205 9.599 1.00 40.06 181 ASP A C 1
ATOM 1461 O O . ASP A 1 181 ? -24.432 -0.444 10.575 1.00 40.06 181 ASP A O 1
ATOM 1465 N N . GLN A 1 182 ? -22.941 -0.092 8.954 1.00 44.56 182 GLN A N 1
ATOM 1466 C CA . GLN A 1 182 ? -21.983 -1.105 9.414 1.00 44.56 182 GLN A CA 1
ATOM 1467 C C . GLN A 1 182 ? -20.719 -0.425 9.937 1.00 44.56 182 GLN A C 1
ATOM 1469 O O . GLN A 1 182 ? -19.624 -0.570 9.385 1.00 44.56 182 GLN A O 1
ATOM 1474 N N . LYS A 1 183 ? -20.890 0.349 11.014 1.00 45.31 183 LYS A N 1
ATOM 1475 C CA . LYS A 1 183 ? -19.783 0.993 11.739 1.00 45.31 183 LYS A CA 1
ATOM 1476 C C . LYS A 1 183 ? -18.769 -0.018 12.303 1.00 45.31 183 LYS A C 1
ATOM 1478 O O . LYS A 1 183 ? -17.643 0.377 12.585 1.00 45.31 183 LYS A O 1
ATOM 1483 N N . ASP A 1 184 ? -19.131 -1.304 12.344 1.00 39.97 184 ASP A N 1
ATOM 1484 C CA . ASP A 1 184 ? -18.372 -2.372 13.010 1.00 39.97 184 ASP A CA 1
ATOM 1485 C C . ASP A 1 184 ? -17.596 -3.314 12.069 1.00 39.97 184 ASP A C 1
ATOM 1487 O O . ASP A 1 184 ? -17.003 -4.292 12.523 1.00 39.97 184 ASP A O 1
ATOM 1491 N N . LEU A 1 185 ? -17.569 -3.060 10.754 1.00 50.97 185 LEU A N 1
ATOM 1492 C CA . LEU A 1 185 ? -16.684 -3.813 9.855 1.00 50.97 185 LEU A CA 1
ATOM 1493 C C . LEU A 1 185 ? -15.294 -3.170 9.823 1.00 50.97 185 LEU A C 1
ATOM 1495 O O . LEU A 1 185 ? -15.134 -2.040 9.345 1.00 50.97 185 LEU A O 1
ATOM 1499 N N . ALA A 1 186 ? -14.291 -3.917 10.296 1.00 72.69 186 ALA A N 1
ATOM 1500 C CA . ALA A 1 186 ? -12.882 -3.554 10.181 1.00 72.69 186 ALA A CA 1
ATOM 1501 C C . ALA A 1 186 ? -12.484 -3.376 8.702 1.00 72.69 186 ALA A C 1
ATOM 1503 O O . ALA A 1 186 ? -13.093 -3.962 7.806 1.00 72.69 186 ALA A O 1
ATOM 1504 N N . PHE A 1 187 ? -11.457 -2.561 8.430 1.00 81.62 187 PHE A N 1
ATOM 1505 C CA . PHE A 1 187 ? -10.979 -2.255 7.069 1.00 81.62 187 PHE A CA 1
ATOM 1506 C C . PHE A 1 187 ? -10.825 -3.494 6.182 1.00 81.62 187 PHE A C 1
ATOM 1508 O O . PHE A 1 187 ? -11.234 -3.478 5.023 1.00 81.62 187 PHE A O 1
ATOM 1515 N N . PHE A 1 188 ? -10.273 -4.567 6.743 1.00 81.62 188 PHE A N 1
ATOM 1516 C CA . PHE A 1 188 ? -9.994 -5.803 6.025 1.00 81.62 188 PHE A CA 1
ATOM 1517 C C . PHE A 1 188 ? -11.255 -6.586 5.654 1.00 81.62 188 PHE A C 1
ATOM 1519 O O . PHE A 1 188 ? -11.338 -7.066 4.530 1.00 81.62 188 PHE A O 1
ATOM 1526 N N . ASP A 1 189 ? -12.278 -6.614 6.512 1.00 80.62 189 ASP A N 1
ATOM 1527 C CA . ASP A 1 189 ? -13.565 -7.235 6.172 1.00 80.62 189 ASP A CA 1
ATOM 1528 C C . ASP A 1 189 ? -14.235 -6.511 4.993 1.00 80.62 189 ASP A C 1
ATOM 1530 O O . ASP A 1 189 ? -14.815 -7.129 4.098 1.00 80.62 189 ASP A O 1
ATOM 1534 N N . LYS A 1 190 ? -14.162 -5.173 4.987 1.00 79.62 190 LYS A N 1
ATOM 1535 C CA . LYS A 1 190 ? -14.702 -4.357 3.891 1.00 79.62 190 LYS A CA 1
ATOM 1536 C C . LYS A 1 190 ? -13.916 -4.578 2.602 1.00 79.62 190 LYS A C 1
ATOM 1538 O O . LYS A 1 190 ? -14.527 -4.670 1.540 1.00 79.62 190 LYS A O 1
ATOM 1543 N N . LEU A 1 191 ? -12.588 -4.654 2.688 1.00 83.69 191 LEU A N 1
ATOM 1544 C CA . LEU A 1 191 ? -11.731 -4.945 1.543 1.00 83.69 191 LEU A CA 1
ATOM 1545 C C . LEU A 1 191 ? -12.070 -6.312 0.944 1.00 83.69 191 LEU A C 1
ATOM 1547 O O . LEU A 1 191 ? -12.329 -6.390 -0.253 1.00 83.69 191 LEU A O 1
ATOM 1551 N N . ASP A 1 192 ? -12.129 -7.351 1.774 1.00 82.50 192 ASP A N 1
ATOM 1552 C CA . ASP A 1 192 ? -12.449 -8.716 1.355 1.00 82.50 192 ASP A CA 1
ATOM 1553 C C . ASP A 1 192 ? -13.807 -8.776 0.645 1.00 82.50 192 ASP A C 1
ATOM 1555 O O . ASP A 1 192 ? -13.913 -9.239 -0.491 1.00 82.50 192 ASP A O 1
ATOM 1559 N N . TYR A 1 193 ? -14.830 -8.156 1.245 1.00 80.19 193 TYR A N 1
ATOM 1560 C CA . TYR A 1 193 ? -16.148 -8.034 0.627 1.00 80.19 193 TYR A CA 1
ATOM 1561 C C . TYR A 1 193 ? -16.103 -7.336 -0.742 1.00 80.19 193 TYR A C 1
ATOM 1563 O O . TYR A 1 193 ? -16.759 -7.787 -1.684 1.00 80.19 193 TYR A O 1
ATOM 1571 N N . ILE A 1 194 ? -15.359 -6.231 -0.868 1.00 77.12 194 ILE A N 1
ATOM 1572 C CA . ILE A 1 194 ? -15.234 -5.484 -2.128 1.00 77.12 194 ILE A CA 1
ATOM 1573 C C . ILE A 1 194 ? -14.556 -6.344 -3.197 1.00 77.12 194 ILE A C 1
ATOM 1575 O O . ILE A 1 194 ? -15.067 -6.418 -4.317 1.00 77.12 194 ILE A O 1
ATOM 1579 N N . LEU A 1 195 ? -13.443 -6.998 -2.857 1.00 80.75 195 LEU A N 1
ATOM 1580 C CA . LEU A 1 195 ? -12.695 -7.846 -3.783 1.00 80.75 195 LEU A CA 1
ATOM 1581 C C . LEU A 1 195 ? -13.544 -9.027 -4.254 1.00 80.75 195 LEU A C 1
ATOM 1583 O O . LEU A 1 195 ? -13.600 -9.304 -5.449 1.00 80.75 195 LEU A O 1
ATOM 1587 N N . ASP A 1 196 ? -14.280 -9.665 -3.348 1.00 80.06 196 ASP A N 1
ATOM 1588 C CA . ASP A 1 196 ? -15.235 -10.713 -3.694 1.00 80.06 196 ASP A CA 1
ATOM 1589 C C . ASP A 1 196 ? -16.315 -10.224 -4.659 1.00 80.06 196 ASP A C 1
ATOM 1591 O O . ASP A 1 196 ? -16.628 -10.905 -5.635 1.00 80.06 196 ASP A O 1
ATOM 1595 N N . GLN A 1 197 ? -16.926 -9.064 -4.408 1.00 75.12 197 GLN A N 1
ATOM 1596 C CA . GLN A 1 197 ? -17.960 -8.535 -5.304 1.00 75.12 197 GLN A CA 1
ATOM 1597 C C . GLN A 1 197 ? -17.395 -8.219 -6.691 1.00 75.12 197 GLN A C 1
ATOM 1599 O O . GLN A 1 197 ? -18.024 -8.539 -7.696 1.00 75.12 197 GLN A O 1
ATOM 1604 N N . GLN A 1 198 ? -16.203 -7.628 -6.754 1.00 73.38 198 GLN A N 1
ATOM 1605 C CA . GLN A 1 198 ? -15.568 -7.266 -8.018 1.00 73.38 198 GLN A CA 1
ATOM 1606 C C . GLN A 1 198 ? -15.125 -8.491 -8.824 1.00 73.38 198 GLN A C 1
ATOM 1608 O O . GLN A 1 198 ? -15.348 -8.518 -10.033 1.00 73.38 198 GLN A O 1
ATOM 1613 N N . GLU A 1 199 ? -14.575 -9.516 -8.172 1.00 77.00 199 GLU A N 1
ATOM 1614 C CA . GLU A 1 199 ? -14.254 -10.793 -8.820 1.00 77.00 199 GLU A CA 1
ATOM 1615 C C . GLU A 1 199 ? -15.523 -11.466 -9.360 1.00 77.00 199 GLU A C 1
ATOM 1617 O O . GLU A 1 199 ? -15.570 -11.881 -10.515 1.00 77.00 199 GLU A O 1
ATOM 1622 N N . ASN A 1 200 ? -16.600 -11.492 -8.569 1.00 65.50 200 ASN A N 1
ATOM 1623 C CA . ASN A 1 200 ? -17.884 -12.033 -9.016 1.00 65.50 200 ASN A CA 1
ATOM 1624 C C . ASN A 1 200 ? -18.468 -11.259 -10.202 1.00 65.50 200 ASN A C 1
ATOM 1626 O O . ASN A 1 200 ? -19.032 -11.866 -11.108 1.00 65.50 200 ASN A O 1
ATOM 1630 N N . ASP A 1 201 ? -18.346 -9.934 -10.221 1.00 64.69 201 ASP A N 1
ATOM 1631 C CA . ASP A 1 201 ? -18.794 -9.124 -11.351 1.00 64.69 201 ASP A CA 1
ATOM 1632 C C . ASP A 1 201 ? -17.992 -9.403 -12.627 1.00 64.69 201 ASP A C 1
ATOM 1634 O O . ASP A 1 201 ? -18.585 -9.456 -13.701 1.00 64.69 201 ASP A O 1
ATOM 1638 N N . GLN A 1 202 ? -16.678 -9.633 -12.522 1.00 65.44 202 GLN A N 1
ATOM 1639 C CA . GLN A 1 202 ? -15.860 -10.062 -13.664 1.00 65.44 202 GLN A CA 1
ATOM 1640 C C . GLN A 1 202 ? -16.312 -11.433 -14.195 1.00 65.44 202 GLN A C 1
ATOM 1642 O O . GLN A 1 202 ? -16.389 -11.633 -15.404 1.00 65.44 202 GLN A O 1
ATOM 1647 N N . LEU A 1 203 ? -16.692 -12.354 -13.304 1.00 62.91 203 LEU A N 1
ATOM 1648 C CA . LEU A 1 203 ? -17.201 -13.683 -13.667 1.00 62.91 203 LEU A CA 1
ATOM 1649 C C . LEU A 1 203 ? -18.635 -13.660 -14.237 1.00 62.91 203 LEU A C 1
ATOM 1651 O O . LEU A 1 203 ? -19.002 -14.520 -15.039 1.00 62.91 203 LEU A O 1
ATOM 1655 N N . ARG A 1 204 ? -19.471 -12.681 -13.855 1.00 55.31 204 ARG A N 1
ATOM 1656 C CA . ARG A 1 204 ? -20.853 -12.517 -14.360 1.00 55.31 204 ARG A CA 1
ATOM 1657 C C . ARG A 1 204 ? -20.926 -12.235 -15.863 1.00 55.31 204 ARG A C 1
ATOM 1659 O O . ARG A 1 204 ? -21.979 -12.473 -16.444 1.00 55.31 204 ARG A O 1
ATOM 1666 N N . GLY A 1 205 ? -19.835 -11.801 -16.492 1.00 54.56 205 GLY A N 1
ATOM 1667 C CA . GLY A 1 205 ? -19.744 -11.642 -17.946 1.00 54.56 205 GLY A CA 1
ATOM 1668 C C . GLY A 1 205 ? -19.701 -12.955 -18.750 1.00 54.56 205 GLY A C 1
ATOM 1669 O O . GLY A 1 205 ? -19.555 -12.891 -19.965 1.00 54.56 205 GLY A O 1
ATOM 1670 N N . GLN A 1 206 ? -19.794 -14.139 -18.119 1.00 51.41 206 GLN A N 1
ATOM 1671 C CA . GLN A 1 206 ? -19.548 -15.437 -18.774 1.00 51.41 206 GLN A CA 1
ATOM 1672 C C . GLN A 1 206 ? -20.663 -16.508 -18.562 1.00 51.41 206 GLN A C 1
ATOM 1674 O O . GLN A 1 206 ? -20.452 -17.480 -17.858 1.00 51.41 206 GLN A O 1
ATOM 1679 N N . SER A 1 207 ? -21.810 -16.403 -19.256 1.00 47.28 207 SER A N 1
ATOM 1680 C CA . SER A 1 207 ? -22.814 -17.476 -19.566 1.00 47.28 207 SER A CA 1
ATOM 1681 C C . SER A 1 207 ? -23.605 -18.203 -18.431 1.00 47.28 207 SER A C 1
ATOM 1683 O O . SER A 1 207 ? -23.554 -17.809 -17.276 1.00 47.28 207 SER A O 1
ATOM 1685 N N . LEU A 1 208 ? -24.474 -19.175 -18.793 1.00 45.94 208 LEU A N 1
ATOM 1686 C CA . LEU A 1 208 ? -25.740 -19.555 -18.111 1.00 45.94 208 LEU A CA 1
ATOM 1687 C C . LEU A 1 208 ? -25.693 -20.757 -17.130 1.00 45.94 208 LEU A C 1
ATOM 1689 O O . LEU A 1 208 ? -26.666 -20.962 -16.405 1.00 45.94 208 LEU A O 1
ATOM 1693 N N . ASP A 1 209 ? -24.571 -21.473 -16.994 1.00 51.97 209 ASP A N 1
ATOM 1694 C CA . ASP A 1 209 ? -24.348 -22.466 -15.907 1.00 51.97 209 ASP A CA 1
ATOM 1695 C C . ASP A 1 209 ? -24.302 -21.815 -14.496 1.00 51.97 209 ASP A C 1
ATOM 1697 O O . ASP A 1 209 ? -24.262 -22.470 -13.452 1.00 51.97 209 ASP A O 1
ATOM 1701 N N . HIS A 1 210 ? -24.390 -20.482 -14.456 1.00 52.09 210 HIS A N 1
ATOM 1702 C CA . HIS A 1 210 ? -24.266 -19.573 -13.314 1.00 52.09 210 HIS A CA 1
ATOM 1703 C C . HIS A 1 210 ? -25.353 -19.646 -12.233 1.00 52.09 210 HIS A C 1
ATOM 1705 O O . HIS A 1 210 ? -25.261 -18.924 -11.234 1.00 52.09 210 HIS A O 1
ATOM 1711 N N . ILE A 1 211 ? -26.391 -20.468 -12.388 1.00 45.75 211 ILE A N 1
ATOM 1712 C CA . ILE A 1 211 ? -27.492 -20.540 -11.412 1.00 45.75 211 ILE A CA 1
ATOM 1713 C C . ILE A 1 211 ? -27.125 -21.444 -10.225 1.00 45.75 211 ILE A C 1
ATOM 1715 O O . ILE A 1 211 ? -27.370 -21.065 -9.079 1.00 45.75 211 ILE A O 1
ATOM 1719 N N . GLN A 1 212 ? -26.457 -22.578 -10.454 1.00 46.56 212 GLN A N 1
ATOM 1720 C CA . GLN A 1 212 ? -26.044 -23.480 -9.368 1.00 46.56 212 GLN A CA 1
ATOM 1721 C C . GLN A 1 212 ? -24.905 -22.889 -8.526 1.00 46.56 212 GLN A C 1
ATOM 1723 O O . GLN A 1 212 ? -24.981 -22.898 -7.296 1.00 46.56 212 GLN A O 1
ATOM 1728 N N . THR A 1 213 ? -23.903 -22.271 -9.154 1.00 50.03 213 THR A N 1
ATOM 1729 C CA . THR A 1 213 ? -22.760 -21.661 -8.448 1.00 50.03 213 THR A CA 1
ATOM 1730 C C . THR A 1 213 ? -23.186 -20.484 -7.563 1.00 50.03 213 THR A C 1
ATOM 1732 O O . THR A 1 213 ? -22.679 -20.319 -6.453 1.00 50.03 213 THR A O 1
ATOM 1735 N N . LYS A 1 214 ? -24.195 -19.705 -7.986 1.00 48.88 214 LYS A N 1
ATOM 1736 C CA . LYS A 1 214 ? -24.804 -18.650 -7.158 1.00 48.88 214 LYS A CA 1
ATOM 1737 C C . LYS A 1 214 ? -25.465 -19.206 -5.898 1.00 48.88 214 LYS A C 1
ATOM 1739 O O . LYS A 1 214 ? -25.296 -18.620 -4.831 1.00 48.88 214 LYS A O 1
ATOM 1744 N N . VAL A 1 215 ? -26.201 -20.312 -5.997 1.00 48.88 215 VAL A N 1
ATOM 1745 C CA . VAL A 1 215 ? -26.913 -20.906 -4.851 1.00 48.88 215 VAL A CA 1
ATOM 1746 C C . VAL A 1 215 ? -25.926 -21.435 -3.807 1.00 48.88 215 VAL A C 1
ATOM 1748 O O . VAL A 1 215 ? -26.081 -21.137 -2.621 1.00 48.88 215 VAL A O 1
ATOM 1751 N N . TYR A 1 216 ? -24.852 -22.108 -4.230 1.00 47.88 216 TYR A N 1
ATOM 1752 C CA . TYR A 1 216 ? -23.794 -22.550 -3.313 1.00 47.88 216 TYR A CA 1
ATOM 1753 C C . TYR A 1 216 ? -23.059 -21.376 -2.647 1.00 47.88 216 TYR A C 1
ATOM 1755 O O . TYR A 1 216 ? -22.740 -21.441 -1.459 1.00 47.88 216 TYR A O 1
ATOM 1763 N N . TRP A 1 217 ? -22.866 -20.262 -3.359 1.00 53.28 217 TRP A N 1
ATOM 1764 C CA . TRP A 1 217 ? -22.202 -19.079 -2.808 1.00 53.28 217 TRP A CA 1
ATOM 1765 C C . TRP A 1 217 ? -23.069 -18.291 -1.817 1.00 53.28 217 TRP A C 1
ATOM 1767 O O . TRP A 1 217 ? -22.579 -17.820 -0.787 1.00 53.28 217 TRP A O 1
ATOM 1777 N N . TYR A 1 218 ? -24.378 -18.201 -2.068 1.00 47.94 218 TYR A N 1
ATOM 1778 C CA . TYR A 1 218 ? -25.330 -17.633 -1.110 1.00 47.94 218 TYR A CA 1
ATOM 1779 C C . TYR A 1 218 ? -25.420 -18.467 0.172 1.00 47.94 218 TYR A C 1
ATOM 1781 O O . TYR A 1 218 ? -25.479 -17.898 1.263 1.00 47.94 218 TYR A O 1
ATOM 1789 N N . LEU A 1 219 ? -25.352 -19.796 0.061 1.00 45.03 219 LEU A N 1
ATOM 1790 C CA . LEU A 1 219 ? -25.318 -20.691 1.219 1.00 45.03 219 LEU A CA 1
ATOM 1791 C C . LEU A 1 219 ? -24.001 -20.572 2.001 1.00 45.03 219 LEU A C 1
ATOM 1793 O O . LEU A 1 219 ? -24.021 -20.524 3.230 1.00 45.03 219 LEU A O 1
ATOM 1797 N N . PHE A 1 220 ? -22.863 -20.417 1.321 1.00 48.25 220 PHE A N 1
ATOM 1798 C CA . PHE A 1 220 ? -21.572 -20.207 1.982 1.00 48.25 220 PHE A CA 1
ATOM 1799 C C . PHE A 1 220 ? -21.509 -18.870 2.744 1.00 48.25 220 PHE A C 1
ATOM 1801 O O . PHE A 1 220 ? -21.148 -18.844 3.923 1.00 48.25 220 PHE A O 1
ATOM 1808 N N . LYS A 1 221 ? -21.963 -17.762 2.133 1.00 52.16 221 LYS A N 1
ATOM 1809 C CA . LYS A 1 221 ? -22.070 -16.458 2.820 1.00 52.16 221 LYS A CA 1
ATOM 1810 C C . LYS A 1 221 ? -23.062 -16.486 3.984 1.00 52.16 221 LYS A C 1
ATOM 1812 O O . LYS A 1 221 ? -22.804 -15.864 5.015 1.00 52.16 221 LYS A O 1
ATOM 1817 N N . TYR A 1 222 ? -24.168 -17.219 3.851 1.00 49.09 222 TYR A N 1
ATOM 1818 C CA . TYR A 1 222 ? -25.123 -17.436 4.939 1.00 49.09 222 TYR A CA 1
ATOM 1819 C C . TYR A 1 222 ? -24.469 -18.147 6.138 1.00 49.09 222 TYR A C 1
ATOM 1821 O O . TYR A 1 222 ? -24.644 -17.711 7.277 1.00 49.09 222 TYR A O 1
ATOM 1829 N N . HIS A 1 223 ? -23.644 -19.172 5.897 1.00 45.97 223 HIS A N 1
ATOM 1830 C CA . HIS A 1 223 ? -22.914 -19.875 6.955 1.00 45.97 223 HIS A CA 1
ATOM 1831 C C . HIS A 1 223 ? -21.811 -19.028 7.603 1.00 45.97 223 HIS A C 1
ATOM 1833 O O . HIS A 1 223 ? -21.716 -19.017 8.829 1.00 45.97 223 HIS A O 1
ATOM 1839 N N . LEU A 1 224 ? -21.042 -18.253 6.831 1.00 48.28 224 LEU A N 1
ATOM 1840 C CA . LEU A 1 224 ? -20.044 -17.324 7.382 1.00 48.28 224 LEU A CA 1
ATOM 1841 C C . LEU A 1 224 ? -20.682 -16.237 8.255 1.00 48.28 224 LEU A C 1
ATOM 1843 O O . LEU A 1 224 ? -20.187 -15.940 9.343 1.00 48.28 224 LEU A O 1
ATOM 1847 N N . LYS A 1 225 ? -21.827 -15.693 7.827 1.00 47.94 225 LYS A N 1
ATOM 1848 C CA . LYS A 1 225 ? -22.586 -14.715 8.614 1.00 47.94 225 LYS A CA 1
ATOM 1849 C C . LYS A 1 225 ? -23.124 -15.328 9.912 1.00 47.94 225 LYS A C 1
ATOM 1851 O O . LYS A 1 225 ? -22.987 -14.721 10.968 1.00 47.94 225 LYS A O 1
ATOM 1856 N N . LYS A 1 226 ? -23.650 -16.555 9.863 1.00 49.56 226 LYS A N 1
ATOM 1857 C CA . LYS A 1 226 ? -24.117 -17.295 11.049 1.00 49.56 226 LYS A CA 1
ATOM 1858 C C . LYS A 1 226 ? -22.992 -17.648 12.027 1.00 49.56 226 LYS A C 1
ATOM 1860 O O . LYS A 1 226 ? -23.218 -17.626 13.232 1.00 49.56 226 LYS A O 1
ATOM 1865 N N . ILE A 1 227 ? -21.797 -17.981 11.535 1.00 47.66 227 ILE A N 1
ATOM 1866 C CA . ILE A 1 227 ? -20.617 -18.235 12.378 1.00 47.66 227 ILE A CA 1
ATOM 1867 C C . ILE A 1 227 ? -20.171 -16.934 13.060 1.00 47.66 227 ILE A C 1
ATOM 1869 O O . ILE A 1 227 ? -19.926 -16.939 14.261 1.00 47.66 227 ILE A O 1
ATOM 1873 N N . ARG A 1 228 ? -20.176 -15.804 12.343 1.00 48.47 228 ARG A N 1
ATOM 1874 C CA . ARG A 1 228 ? -19.906 -14.473 12.913 1.00 48.47 228 ARG A CA 1
ATOM 1875 C C . ARG A 1 228 ? -20.939 -14.058 13.970 1.00 48.47 228 ARG A C 1
ATOM 1877 O O . ARG A 1 228 ? -20.554 -13.561 15.018 1.00 48.47 228 ARG A O 1
ATOM 1884 N N . GLU A 1 229 ? -22.228 -14.315 13.740 1.00 47.22 229 GLU A N 1
ATOM 1885 C CA . GLU A 1 229 ? -23.309 -14.084 14.720 1.00 47.22 229 GLU A CA 1
ATOM 1886 C C . GLU A 1 229 ? -23.165 -14.954 15.985 1.00 47.22 229 GLU A C 1
ATOM 1888 O O . GLU A 1 229 ? -23.624 -14.561 17.052 1.00 47.22 229 GLU A O 1
ATOM 1893 N N . ARG A 1 230 ? -22.505 -16.118 15.891 1.00 43.72 230 ARG A N 1
ATOM 1894 C CA . ARG A 1 230 ? -22.199 -16.993 17.039 1.00 43.72 230 ARG A CA 1
ATOM 1895 C C . ARG A 1 230 ? -20.912 -16.623 17.778 1.00 43.72 230 ARG A C 1
ATOM 1897 O O . ARG A 1 230 ? -20.763 -17.018 18.924 1.00 43.72 230 ARG A O 1
ATOM 1904 N N . LEU A 1 231 ? -20.000 -15.897 17.135 1.00 42.66 231 LEU A N 1
ATOM 1905 C CA . LEU A 1 231 ? -18.746 -15.411 17.726 1.00 42.66 231 LEU A CA 1
ATOM 1906 C C . LEU A 1 231 ? -18.898 -14.043 18.421 1.00 42.66 231 LEU A C 1
ATOM 1908 O O . LEU A 1 231 ? -17.941 -13.559 19.015 1.00 42.66 231 LEU A O 1
ATOM 1912 N N . HIS A 1 232 ? -20.080 -13.423 18.340 1.00 42.78 232 HIS A N 1
ATOM 1913 C CA . HIS A 1 232 ? -20.440 -12.180 19.036 1.00 42.78 232 HIS A CA 1
ATOM 1914 C C . HIS A 1 232 ? -21.430 -12.400 20.203 1.00 42.78 232 HIS A C 1
ATOM 1916 O O . HIS A 1 232 ? -22.175 -11.486 20.555 1.00 42.78 232 HIS A O 1
ATOM 1922 N N . PHE A 1 233 ? -21.414 -13.592 20.806 1.00 38.72 233 PHE A N 1
ATOM 1923 C CA . PHE A 1 233 ? -21.904 -13.844 22.166 1.00 38.72 233 PHE A CA 1
ATOM 1924 C C . PHE A 1 233 ? -20.722 -14.149 23.082 1.00 38.72 233 PHE A C 1
ATOM 1926 O O . PHE A 1 233 ? -19.812 -14.875 22.620 1.00 38.72 233 PHE A O 1
#

Sequence (233 aa):
MAIIRDDFRELLLKPARGEKTLFSLALTLQKDHVECVLSLLTLANEFKQIPSKAPNPLMASTRLRWWMNQMNPDSNSSGSSPLIQWIKSAWGDKFDDLSKTIITFIHSQLKVWSQITDKTPEMNHTGLILLILSSVKHLYPQHIPELVLNAWAEKYVKIHDSPPSSQEQRPQRTFPVLLKDQKDLAFFDKLDYILDQQENDQLRGQSLDHIQTKVYWYLFKYHLKKIRERLHF

Radius of gyration: 19.84 Å; chains: 1; bounding box: 49×48×46 Å